Protein 1Y9W (pdb70)

Sequence (280 aa):
MYMKHIENGTRIEGEYIKNKVIQYNMSILTDEVKQPMEEVSLVVKNEEGKIFGGVTGTMYFYHLHIDFLWVDESVRHDGYGSQLLHEIEGIAKEKGCRLILLDSFSFQAPEFYKKHGYREYGVVEDHPKGHSQHFFEKRLMYMKHIENGTRIEGEYIKNKVIQYNMSILTDEVKQPMEEVSLVVKNEEGKIFGGVTGTMYFYHLHIDFLWVDESVRHDGYGSQLLHEIEGIAKEKGCRLILLDSFSFQAPEFYKKHGYREYGVVEDHPKGHSQHFFEKRL

Solvent-accessible surface area: 14756 Å² total; per-residue (Å²): 193,171,136,65,85,41,64,106,17,73,160,135,26,11,88,83,0,75,71,38,10,68,101,67,17,59,82,73,12,89,117,98,3,69,15,105,146,66,131,18,15,7,0,0,32,26,157,166,38,107,15,20,0,0,0,18,1,30,0,77,17,65,2,0,50,8,52,52,34,34,30,20,135,75,22,157,157,86,36,16,7,44,59,0,1,133,71,0,18,30,43,1,113,146,84,41,6,65,0,0,8,6,50,2,20,48,23,46,48,18,110,48,22,144,161,35,54,7,134,78,26,6,39,0,107,63,2,0,96,62,42,16,17,27,19,3,11,40,102,79,91,185,145,49,67,41,74,104,19,76,215,116,10,14,101,82,0,90,96,54,16,74,112,111,20,76,85,72,4,83,119,86,2,64,15,102,132,75,106,15,16,7,0,0,31,23,132,144,42,108,21,25,0,0,0,13,0,28,0,67,23,62,3,1,50,8,53,54,36,21,29,43,108,93,13,139,165,90,37,33,10,35,82,0,0,120,90,0,7,35,34,0,112,147,78,40,9,58,0,0,7,5,51,1,20,49,33,51,54,22,107,43,17,89,167,30,50,7,134,55,25,6,36,0,107,63,2,0,98,61,49,18,14,27,21,0,10,48,104,76

B-factor: mean 28.16, std 11.47, range [8.59, 78.45]

Foldseek 3Di:
DDDDDDDDDDPVVVVVVVVVVVVVVVVPDDCVQFDPKDKDKDFDDDPVGDTQWMWIWMDGSLATETDDTDGHPVCPPVCVRVVRVVVVVVVSVVSRRFKYKYKAKQVRPPVVVVVVQWDFPDKAPQVVNPIIMTITMHTD/DVVDDDDDDDPVSVVVVVVVVVVVVVVPDDDVQFQPKDKDKDFDADPVRHTQWIWIWIDGSQEIETEDTGGHPVCVVVPPRVVRVVVVVVVSVVSRRQKYKYKAKQVRPPVVVVVVAWDWPDKAPCVPNPIIMTITMHTD

InterPro domains:
  IPR000182 GNAT domain [PF00583] (38-118)
  IPR000182 GNAT domain [PS51186] (1-140)
  IPR016181 Acyl-CoA N-acyltransferase [SSF55729] (34-140)

Organism: Bacillus cereus (strain ATCC 14579 / DSM 31 / CCUG 7414 / JCM 2152 / NBRC 15305 / NCIMB 9373 / NCTC 2599 / NRRL B-3711) (NCBI:txid226900)

Secondary structure (DSSP, 8-state):
----EEEEPPHHHHHHHHHHHHHHHHHTS-GGG-PPPEEEEEEEE-TT--EEEEEEEEEETTEEEEEEEEE-GGGTTTTHHHHHHHHHHHHHHHTT--EEEEEEEGGG-HHHHHHTTPEEEEEESS-STT--EEEEEEE-/-TT-EEEE--HHHHHHHHHHHHHHHHHHS-GGG-PPPEEEEEEEE-TTS-EEEEEEEEEETTEEEEEEEEE-GGGTTSSHHHHHHHHHHHHHHHTT-SEEEEEEEGGG-HHHHHHTT-EEEEEETTSSTT--EEEEEEE-

Structure (mmCIF, N/CA/C/O backbone):
data_1Y9W
#
_entry.id   1Y9W
#
_cell.length_a   55.032
_cell.length_b   65.344
_cell.length_c   89.193
_cell.angle_alpha   90.00
_cell.angle_beta   90.00
_cell.angle_gamma   90.00
#
_symmetry.space_group_name_H-M   'P 21 21 21'
#
loop_
_entity.id
_entity.type
_entity.pdbx_description
1 polymer Acetyltransferase
2 water water
#
loop_
_atom_site.group_PDB
_atom_site.id
_atom_site.type_symbol
_atom_site.label_atom_id
_atom_site.label_alt_id
_atom_site.label_comp_id
_atom_site.label_asym_id
_atom_site.label_entity_id
_atom_site.label_seq_id
_atom_site.pdbx_PDB_ins_code
_atom_site.Cartn_x
_atom_site.Cartn_y
_atom_site.Cartn_z
_atom_site.occupancy
_atom_site.B_iso_or_equiv
_atom_site.auth_seq_id
_atom_site.auth_comp_id
_atom_site.auth_asym_id
_atom_site.auth_atom_id
_atom_site.pdbx_PDB_model_num
ATOM 1 N N . MET A 1 1 ? -25.447 47.988 0.191 1.00 65.03 1 MET A N 1
ATOM 2 C CA . MET A 1 1 ? -24.632 48.962 -0.594 1.00 65.71 1 MET A CA 1
ATOM 3 C C . MET A 1 1 ? -23.213 49.126 -0.041 1.00 65.99 1 MET A C 1
ATOM 4 O O . MET A 1 1 ? -22.400 49.871 -0.597 1.00 66.45 1 MET A O 1
ATOM 9 N N . TYR A 1 2 ? -22.911 48.426 1.048 1.00 66.17 2 TYR A N 1
ATOM 10 C CA . TYR A 1 2 ? -21.583 48.502 1.657 1.00 65.96 2 TYR A CA 1
ATOM 11 C C . TYR A 1 2 ? -21.160 47.156 2.230 1.00 65.43 2 TYR A C 1
ATOM 12 O O . TYR A 1 2 ? -20.156 47.062 2.937 1.00 65.12 2 TYR A O 1
ATOM 21 N N . MET A 1 3 ? -21.919 46.114 1.904 1.00 65.31 3 MET A N 1
ATOM 22 C CA . MET A 1 3 ? -21.642 44.777 2.416 1.00 65.61 3 MET A CA 1
ATOM 23 C C . MET A 1 3 ? -20.335 44.132 1.957 1.00 65.04 3 MET A C 1
ATOM 24 O O . MET A 1 3 ? -19.820 44.400 0.863 1.00 65.53 3 MET A O 1
ATOM 29 N N . LYS A 1 4 ? -19.813 43.278 2.835 1.00 63.01 4 LYS A N 1
ATOM 30 C CA . LYS A 1 4 ? -18.571 42.558 2.615 1.00 60.29 4 LYS A CA 1
ATOM 31 C C . LYS A 1 4 ? -18.820 41.105 3.016 1.00 58.84 4 LYS A C 1
ATOM 32 O O . LYS A 1 4 ? -19.511 40.836 3.999 1.00 58.67 4 LYS A O 1
ATOM 38 N N . HIS A 1 5 ? -18.262 40.174 2.252 1.00 56.76 5 HIS A N 1
ATOM 39 C CA . HIS A 1 5 ? -18.432 38.754 2.531 1.00 55.09 5 HIS A CA 1
ATOM 40 C C . HIS A 1 5 ? -17.071 38.078 2.600 1.00 53.69 5 HIS A C 1
ATOM 41 O O . HIS A 1 5 ? -16.039 38.720 2.407 1.00 52.97 5 HIS A O 1
ATOM 48 N N . ILE A 1 6 ? -17.074 36.778 2.873 1.00 51.67 6 ILE A N 1
ATOM 49 C CA . ILE A 1 6 ? -15.829 36.027 2.966 1.00 50.03 6 ILE A CA 1
ATOM 50 C C . ILE A 1 6 ? -15.782 34.932 1.910 1.00 49.18 6 ILE A C 1
ATOM 51 O O . ILE A 1 6 ? -16.770 34.233 1.679 1.00 48.98 6 ILE A O 1
ATOM 56 N N . GLU A 1 7 ? -14.625 34.792 1.273 1.00 47.67 7 GLU A N 1
ATOM 57 C CA . GLU A 1 7 ? -14.430 33.778 0.249 1.00 47.22 7 GLU A CA 1
ATOM 58 C C . GLU A 1 7 ? -13.032 33.192 0.372 1.00 46.20 7 GLU A C 1
ATOM 59 O O . GLU A 1 7 ? -12.170 33.759 1.047 1.00 45.92 7 GLU A O 1
ATOM 65 N N . ASN A 1 8 ? -12.814 32.047 -0.268 1.00 44.61 8 ASN A N 1
ATOM 66 C CA . ASN A 1 8 ? -11.508 31.403 -0.235 1.00 43.46 8 ASN A CA 1
ATOM 67 C C . ASN A 1 8 ? -10.523 32.322 -0.925 1.00 42.02 8 ASN A C 1
ATOM 68 O O . ASN A 1 8 ? -10.861 32.969 -1.911 1.00 42.68 8 ASN A O 1
ATOM 73 N N . GLY A 1 9 ? -9.308 32.392 -0.404 1.00 41.09 9 GLY A N 1
ATOM 74 C CA . GLY A 1 9 ? -8.313 33.249 -1.014 1.00 40.95 9 GLY A CA 1
ATOM 75 C C . GLY A 1 9 ? -7.376 32.470 -1.915 1.00 41.72 9 GLY A C 1
ATOM 76 O O . GLY A 1 9 ? -7.267 31.248 -1.805 1.00 41.59 9 GLY A O 1
ATOM 77 N N . THR A 1 10 ? -6.708 33.176 -2.821 1.00 41.60 10 THR A N 1
ATOM 78 C CA . THR A 1 10 ? -5.758 32.550 -3.729 1.00 42.57 10 THR A CA 1
ATOM 79 C C . THR A 1 10 ? -4.380 32.642 -3.085 1.00 42.35 10 THR A C 1
ATOM 80 O O . THR A 1 10 ? -4.199 33.348 -2.089 1.00 40.82 10 THR A O 1
ATOM 84 N N . ARG A 1 11 ? -3.408 31.935 -3.649 1.00 42.67 11 ARG A N 1
ATOM 85 C CA . ARG A 1 11 ? -2.064 31.975 -3.099 1.00 43.11 11 ARG A CA 1
ATOM 86 C C . ARG A 1 11 ? -1.554 33.404 -3.024 1.00 41.62 11 ARG A C 1
ATOM 87 O O . ARG A 1 11 ? -0.996 33.813 -2.006 1.00 41.49 11 ARG A O 1
ATOM 95 N N . ILE A 1 12 ? -1.740 34.165 -4.100 1.00 39.74 12 ILE A N 1
ATOM 96 C CA . ILE A 1 12 ? -1.283 35.549 -4.110 1.00 37.84 12 ILE A CA 1
ATOM 97 C C . ILE A 1 12 ? -1.974 36.322 -2.991 1.00 35.32 12 ILE A C 1
ATOM 98 O O . ILE A 1 12 ? -1.343 37.109 -2.294 1.00 34.30 12 ILE A O 1
ATOM 103 N N . GLU A 1 13 ? -3.270 36.087 -2.814 1.00 34.77 13 GLU A N 1
ATOM 104 C CA . GLU A 1 13 ? -4.016 36.774 -1.771 1.00 34.35 13 GLU A CA 1
ATOM 105 C C . GLU A 1 13 ? -3.525 36.349 -0.388 1.00 34.28 13 GLU A C 1
ATOM 106 O O . GLU A 1 13 ? -3.497 37.153 0.544 1.00 34.02 13 GLU A O 1
ATOM 112 N N . GLY A 1 14 ? -3.122 35.089 -0.263 1.00 33.84 14 GLY A N 1
ATOM 113 C CA . GLY A 1 14 ? -2.611 34.608 1.008 1.00 32.60 14 GLY A CA 1
ATOM 114 C C . GLY A 1 14 ? -1.295 35.290 1.334 1.00 32.41 14 GLY A C 1
ATOM 115 O O . GLY A 1 14 ? -0.983 35.552 2.493 1.00 30.95 14 GLY A O 1
ATOM 116 N N . GLU A 1 15 ? -0.518 35.582 0.297 1.00 33.02 15 GLU A N 1
ATOM 117 C CA . GLU A 1 15 ? 0.771 36.247 0.458 1.00 33.58 15 GLU A CA 1
ATOM 118 C C . GLU A 1 15 ? 0.525 37.709 0.815 1.00 32.58 15 GLU A C 1
ATOM 119 O O . GLU A 1 15 ? 1.324 38.328 1.513 1.00 31.40 15 GLU A O 1
ATOM 125 N N . TYR A 1 16 ? -0.583 38.254 0.324 1.00 32.09 16 TYR A N 1
ATOM 126 C CA . TYR A 1 16 ? -0.942 39.643 0.598 1.00 32.50 16 TYR A CA 1
ATOM 127 C C . TYR A 1 16 ? -1.292 39.785 2.073 1.00 31.21 16 TYR A C 1
ATOM 128 O O . TYR A 1 16 ? -0.863 40.732 2.734 1.00 31.34 16 TYR A O 1
ATOM 137 N N . ILE A 1 17 ? -2.081 38.839 2.576 1.00 29.77 17 ILE A N 1
ATOM 138 C CA . ILE A 1 17 ? -2.489 38.828 3.978 1.00 28.59 17 ILE A CA 1
ATOM 139 C C . ILE A 1 17 ? -1.246 38.831 4.860 1.00 27.53 17 ILE A C 1
ATOM 140 O O . ILE A 1 17 ? -1.136 39.609 5.812 1.00 25.70 17 ILE A O 1
ATOM 145 N N . LYS A 1 18 ? -0.309 37.955 4.518 1.00 26.96 18 LYS A N 1
ATOM 146 C CA . LYS A 1 18 ? 0.948 37.830 5.244 1.00 27.37 18 LYS A CA 1
ATOM 147 C C . LYS A 1 18 ? 1.719 39.147 5.296 1.00 27.38 18 LYS A C 1
ATOM 148 O O . LYS A 1 18 ? 2.230 39.528 6.349 1.00 26.13 18 LYS A O 1
ATOM 154 N N . ASN A 1 19 ? 1.808 39.831 4.154 1.00 28.47 19 ASN A N 1
ATOM 155 C CA . ASN A 1 19 ? 2.527 41.103 4.071 1.00 29.95 19 ASN A CA 1
ATOM 156 C C . ASN A 1 19 ? 1.808 42.245 4.788 1.00 28.45 19 ASN A C 1
ATOM 157 O O . ASN A 1 19 ? 2.450 43.131 5.357 1.00 29.35 19 ASN A O 1
ATOM 162 N N . LYS A 1 20 ? 0.480 42.235 4.751 1.00 27.16 20 LYS A N 1
ATOM 163 C CA . LYS A 1 20 ? -0.281 43.262 5.442 1.00 28.00 20 LYS A CA 1
ATOM 164 C C . LYS A 1 20 ? -0.043 43.079 6.944 1.00 27.21 20 LYS A C 1
ATOM 165 O O . LYS A 1 20 ? 0.045 44.056 7.687 1.00 27.19 20 LYS A O 1
ATOM 171 N N . VAL A 1 21 ? 0.079 41.825 7.381 1.00 26.50 21 VAL A N 1
ATOM 172 C CA . VAL A 1 21 ? 0.340 41.519 8.789 1.00 27.37 21 VAL A CA 1
ATOM 173 C C . VAL A 1 21 ? 1.745 41.955 9.191 1.00 28.60 21 VAL A C 1
ATOM 174 O O . VAL A 1 21 ? 1.953 42.481 10.286 1.00 28.13 21 VAL A O 1
ATOM 178 N N . ILE A 1 22 ? 2.714 41.720 8.311 1.00 29.59 22 ILE A N 1
ATOM 179 C CA . ILE A 1 22 ? 4.097 42.104 8.588 1.00 29.43 22 ILE A CA 1
ATOM 180 C C . ILE A 1 22 ? 4.217 43.635 8.589 1.00 30.88 22 ILE A C 1
ATOM 181 O O . ILE A 1 22 ? 4.892 44.226 9.444 1.00 29.50 22 ILE A O 1
ATOM 186 N N . GLN A 1 23 ? 3.550 44.265 7.624 1.00 31.59 23 GLN A N 1
ATOM 187 C CA . GLN A 1 23 ? 3.555 45.714 7.499 1.00 33.19 23 GLN A CA 1
ATOM 188 C C . GLN A 1 23 ? 3.014 46.350 8.778 1.00 33.49 23 GLN A C 1
ATOM 189 O O . GLN A 1 23 ? 3.628 47.265 9.329 1.00 32.45 23 GLN A O 1
ATOM 195 N N . TYR A 1 24 ? 1.867 45.853 9.243 1.00 33.82 24 TYR A N 1
ATOM 196 C CA . TYR A 1 24 ? 1.230 46.355 10.462 1.00 33.54 24 TYR A CA 1
ATOM 197 C C . TYR A 1 24 ? 2.131 46.139 11.671 1.00 32.48 24 TYR A C 1
ATOM 198 O O . TYR A 1 24 ? 2.276 47.026 12.506 1.00 32.40 24 TYR A O 1
ATOM 207 N N . ASN A 1 25 ? 2.731 44.957 11.767 1.00 32.41 25 ASN A N 1
ATOM 208 C CA . ASN A 1 25 ? 3.629 44.662 12.880 1.00 32.79 25 ASN A CA 1
ATOM 209 C C . ASN A 1 25 ? 4.745 45.701 12.905 1.00 32.60 25 ASN A C 1
ATOM 210 O O . ASN A 1 25 ? 4.995 46.349 13.923 1.00 31.03 25 ASN A O 1
ATOM 215 N N . MET A 1 26 ? 5.413 45.854 11.768 1.00 31.62 26 MET A N 1
ATOM 216 C CA . MET A 1 26 ? 6.509 46.803 11.657 1.00 31.63 26 MET A CA 1
ATOM 217 C C . MET A 1 26 ? 6.077 48.215 12.023 1.00 31.63 26 MET A C 1
ATOM 218 O O . MET A 1 26 ? 6.841 48.969 12.624 1.00 30.92 26 MET A O 1
ATOM 223 N N . SER A 1 27 ? 4.847 48.565 11.660 1.00 32.36 27 SER A N 1
ATOM 224 C CA . SER A 1 27 ? 4.324 49.898 11.923 1.00 33.18 27 SER A CA 1
ATOM 225 C C . SER A 1 27 ? 4.114 50.210 13.401 1.00 34.53 27 SER A C 1
ATOM 226 O O . SER A 1 27 ? 4.039 51.377 13.786 1.00 34.54 27 SER A O 1
ATOM 229 N N . ILE A 1 28 ? 4.017 49.184 14.237 1.00 35.27 28 ILE A N 1
ATOM 230 C CA . ILE A 1 28 ? 3.818 49.437 15.656 1.00 35.64 28 ILE A CA 1
ATOM 231 C C . ILE A 1 28 ? 5.007 49.025 16.526 1.00 35.29 28 ILE A C 1
ATOM 232 O O . ILE A 1 28 ? 4.901 48.974 17.750 1.00 36.94 28 ILE A O 1
ATOM 237 N N . LEU A 1 29 ? 6.141 48.738 15.893 1.00 34.34 29 LEU A N 1
ATOM 238 C CA . LEU A 1 29 ? 7.345 48.350 16.622 1.00 34.05 29 LEU A CA 1
ATOM 239 C C . LEU A 1 29 ? 8.462 49.347 16.361 1.00 34.61 29 LEU A C 1
ATOM 240 O O . LEU A 1 29 ? 8.510 49.981 15.304 1.00 33.72 29 LEU A O 1
ATOM 245 N N . THR A 1 30 ? 9.364 49.477 17.327 1.00 35.33 30 THR A N 1
ATOM 246 C CA . THR A 1 30 ? 10.483 50.398 17.200 1.00 37.48 30 THR A CA 1
ATOM 247 C C . THR A 1 30 ? 11.642 49.756 16.439 1.00 38.67 30 THR A C 1
ATOM 248 O O . THR A 1 30 ? 11.741 48.529 16.347 1.00 38.08 30 THR A O 1
ATOM 252 N N . ASP A 1 31 ? 12.513 50.597 15.891 1.00 39.92 31 ASP A N 1
ATOM 253 C CA . ASP A 1 31 ? 13.651 50.124 15.111 1.00 40.69 31 ASP A CA 1
ATOM 254 C C . ASP A 1 31 ? 14.607 49.295 15.947 1.00 39.61 31 ASP A C 1
ATOM 255 O O . ASP A 1 31 ? 15.354 48.468 15.428 1.00 39.96 31 ASP A O 1
ATOM 260 N N . GLU A 1 32 ? 14.571 49.523 17.249 1.00 38.73 32 GLU A N 1
ATOM 261 C CA . GLU A 1 32 ? 15.423 48.807 18.176 1.00 38.93 32 GLU A CA 1
ATOM 262 C C . GLU A 1 32 ? 15.323 47.281 18.029 1.00 38.01 32 GLU A C 1
ATOM 263 O O . GLU A 1 32 ? 16.309 46.572 18.221 1.00 38.49 32 GLU A O 1
ATOM 269 N N . VAL A 1 33 ? 14.141 46.772 17.693 1.00 36.69 33 VAL A N 1
ATOM 270 C CA . VAL A 1 33 ? 13.963 45.324 17.555 1.00 35.29 33 VAL A CA 1
ATOM 271 C C . VAL A 1 33 ? 13.974 44.873 16.099 1.00 35.34 33 VAL A C 1
ATOM 272 O O . VAL A 1 33 ? 13.930 43.670 15.812 1.00 34.56 33 VAL A O 1
ATOM 276 N N . LYS A 1 34 ? 14.046 45.837 15.184 1.00 34.94 34 LYS A N 1
ATOM 277 C CA . LYS A 1 34 ? 14.023 45.531 13.761 1.00 34.24 34 LYS A CA 1
ATOM 278 C C . LYS A 1 34 ? 15.335 45.054 13.127 1.00 35.42 34 LYS A C 1
ATOM 279 O O . LYS A 1 34 ? 15.881 45.689 12.215 1.00 35.35 34 LYS A O 1
ATOM 285 N N . GLN A 1 35 ? 15.831 43.921 13.618 1.00 35.08 35 GLN A N 1
ATOM 286 C CA . GLN A 1 35 ? 17.034 43.321 13.069 1.00 35.04 35 GLN A CA 1
ATOM 287 C C . GLN A 1 35 ? 16.656 42.897 11.656 1.00 35.19 35 GLN A C 1
ATOM 288 O O . GLN A 1 35 ? 15.648 42.226 11.458 1.00 36.59 35 GLN A O 1
ATOM 294 N N . PRO A 1 36 ? 17.439 43.305 10.647 1.00 35.53 36 PRO A N 1
ATOM 295 C CA . PRO A 1 36 ? 17.094 42.901 9.279 1.00 35.17 36 PRO A CA 1
ATOM 296 C C . PRO A 1 36 ? 17.078 41.369 9.168 1.00 35.27 36 PRO A C 1
ATOM 297 O O . PRO A 1 36 ? 18.047 40.702 9.542 1.00 33.74 36 PRO A O 1
ATOM 301 N N . MET A 1 37 ? 15.975 40.815 8.666 1.00 35.81 37 MET A N 1
ATOM 302 C CA . MET A 1 37 ? 15.859 39.364 8.564 1.00 36.10 37 MET A CA 1
ATOM 303 C C . MET A 1 37 ? 17.013 38.741 7.805 1.00 36.52 37 MET A C 1
ATOM 304 O O . MET A 1 37 ? 17.510 39.297 6.823 1.00 37.81 37 MET A O 1
ATOM 309 N N . GLU A 1 38 ? 17.437 37.574 8.267 1.00 35.09 38 GLU A N 1
ATOM 310 C CA . GLU A 1 38 ? 18.549 36.893 7.642 1.00 33.65 38 GLU A CA 1
ATOM 311 C C . GLU A 1 38 ? 18.546 35.397 7.929 1.00 32.72 38 GLU A C 1
ATOM 312 O O . GLU A 1 38 ? 18.313 34.966 9.058 1.00 29.92 38 GLU A O 1
ATOM 318 N N . GLU A 1 39 ? 18.789 34.612 6.887 1.00 33.25 39 GLU A N 1
ATOM 319 C CA . GLU A 1 39 ? 18.859 33.163 7.010 1.00 33.39 39 GLU A CA 1
ATOM 320 C C . GLU A 1 39 ? 20.321 32.806 7.223 1.00 32.61 39 GLU A C 1
ATOM 321 O O . GLU A 1 39 ? 21.213 33.459 6.685 1.00 31.73 39 GLU A O 1
ATOM 327 N N . VAL A 1 40 ? 20.567 31.775 8.017 1.00 31.77 40 VAL A N 1
ATOM 328 C CA . VAL A 1 40 ? 21.926 31.341 8.283 1.00 31.35 40 VAL A CA 1
ATOM 329 C C . VAL A 1 40 ? 21.957 29.822 8.277 1.00 31.09 40 VAL A C 1
ATOM 330 O O . VAL A 1 40 ? 21.001 29.176 8.711 1.00 32.29 40 VAL A O 1
ATOM 334 N N . SER A 1 41 ? 23.040 29.248 7.767 1.00 29.47 41 SER A N 1
ATOM 335 C CA . SER A 1 41 ? 23.165 27.799 7.740 1.00 28.66 41 SER A CA 1
ATOM 336 C C . SER A 1 41 ? 24.620 27.387 7.715 1.00 27.84 41 SER A C 1
ATOM 337 O O . SER A 1 41 ? 25.463 28.050 7.108 1.00 27.26 41 SER A O 1
ATOM 340 N N . LEU A 1 42 ? 24.905 26.286 8.395 1.00 25.68 42 LEU A N 1
ATOM 341 C CA . LEU A 1 42 ? 26.251 25.750 8.462 1.00 23.24 42 LEU A CA 1
ATOM 342 C C . LEU A 1 42 ? 26.206 24.303 8.018 1.00 23.13 42 LEU A C 1
ATOM 343 O O . LEU A 1 42 ? 25.239 23.592 8.295 1.00 22.91 42 LEU A O 1
ATOM 348 N N . VAL A 1 43 ? 27.245 23.868 7.318 1.00 21.67 43 VAL A N 1
ATOM 349 C CA . VAL A 1 43 ? 27.311 22.487 6.877 1.00 21.54 43 VAL A CA 1
ATOM 350 C C . VAL A 1 43 ? 28.682 21.900 7.147 1.00 20.85 43 VAL A C 1
ATOM 351 O O . VAL A 1 43 ? 29.694 22.600 7.102 1.00 21.12 43 VAL A O 1
ATOM 355 N N . VAL A 1 44 ? 28.699 20.615 7.464 1.00 19.64 44 VAL A N 1
ATOM 356 C CA . VAL A 1 44 ? 29.942 19.897 7.670 1.00 19.61 44 VAL A CA 1
ATOM 357 C C . VAL A 1 44 ? 30.007 19.075 6.397 1.00 19.60 44 VAL A C 1
ATOM 358 O O . VAL A 1 44 ? 29.080 18.322 6.112 1.00 20.04 44 VAL A O 1
ATOM 362 N N . LYS A 1 45 ? 31.073 19.223 5.619 1.00 19.32 45 LYS A N 1
ATOM 363 C CA . LYS A 1 45 ? 31.178 18.470 4.375 1.00 18.63 45 LYS A CA 1
ATOM 364 C C . LYS A 1 45 ? 32.617 18.269 3.939 1.00 18.83 45 LYS A C 1
ATOM 365 O O . LYS A 1 45 ? 33.543 18.778 4.576 1.00 17.90 45 LYS A O 1
ATOM 371 N N . ASN A 1 46 ? 32.804 17.512 2.859 1.00 17.98 46 ASN A N 1
ATOM 372 C CA . ASN A 1 46 ? 34.139 17.275 2.327 1.00 19.61 46 ASN A CA 1
ATOM 373 C C . ASN A 1 46 ? 34.265 18.010 0.999 1.00 21.32 46 ASN A C 1
ATOM 374 O O . ASN A 1 46 ? 33.288 18.577 0.499 1.00 19.67 46 ASN A O 1
ATOM 379 N N . GLU A 1 47 ? 35.463 18.000 0.427 1.00 22.70 47 GLU A N 1
ATOM 380 C CA . GLU A 1 47 ? 35.715 18.699 -0.831 1.00 25.04 47 GLU A CA 1
ATOM 381 C C . GLU A 1 47 ? 34.791 18.291 -1.980 1.00 24.72 47 GLU A C 1
ATOM 382 O O . GLU A 1 47 ? 34.413 19.131 -2.802 1.00 24.56 47 GLU A O 1
ATOM 388 N N . GLU A 1 48 ? 34.428 17.012 -2.043 1.00 23.87 48 GLU A N 1
ATOM 389 C CA . GLU A 1 48 ? 33.546 16.529 -3.102 1.00 24.02 48 GLU A CA 1
ATOM 390 C C . GLU A 1 48 ? 32.115 17.032 -2.963 1.00 23.29 48 GLU A C 1
ATOM 391 O O . GLU A 1 48 ? 31.338 16.983 -3.909 1.00 24.24 48 GLU A O 1
ATOM 397 N N . GLY A 1 49 ? 31.757 17.494 -1.775 1.00 23.09 49 GLY A N 1
ATOM 398 C CA . GLY A 1 49 ? 30.408 17.987 -1.579 1.00 23.39 49 GLY A CA 1
ATOM 399 C C . GLY A 1 49 ? 29.483 17.084 -0.784 1.00 20.91 49 GLY A C 1
ATOM 400 O O . GLY A 1 49 ? 28.289 17.342 -0.721 1.00 21.45 49 GLY A O 1
ATOM 401 N N . LYS A 1 50 ? 30.005 16.020 -0.186 1.00 20.11 50 LYS A N 1
ATOM 402 C CA . LYS A 1 50 ? 29.150 15.154 0.620 1.00 20.84 50 LYS A CA 1
ATOM 403 C C . LYS A 1 50 ? 28.867 15.886 1.932 1.00 21.07 50 LYS A C 1
ATOM 404 O O . LYS A 1 50 ? 29.786 16.367 2.602 1.00 19.78 50 LYS A O 1
ATOM 410 N N . ILE A 1 51 ? 27.588 15.972 2.283 1.00 21.00 51 ILE A N 1
ATOM 411 C CA . ILE A 1 51 ? 27.152 16.647 3.499 1.00 19.29 51 ILE A CA 1
ATOM 412 C C . ILE A 1 51 ? 26.915 15.643 4.611 1.00 17.80 51 ILE A C 1
ATOM 413 O O . ILE A 1 51 ? 26.016 14.814 4.541 1.00 17.75 51 ILE A O 1
ATOM 418 N N . PHE A 1 52 ? 27.745 15.738 5.638 1.00 18.65 52 PHE A N 1
ATOM 419 C CA . PHE A 1 52 ? 27.692 14.859 6.798 1.00 17.91 52 PHE A CA 1
ATOM 420 C C . PHE A 1 52 ? 26.769 15.410 7.871 1.00 18.24 52 PHE A C 1
ATOM 421 O O . PHE A 1 52 ? 26.315 14.670 8.736 1.00 19.87 52 PHE A O 1
ATOM 429 N N . GLY A 1 53 ? 26.498 16.710 7.817 1.00 16.44 53 GLY A N 1
ATOM 430 C CA . GLY A 1 53 ? 25.620 17.316 8.795 1.00 15.28 53 GLY A CA 1
ATOM 431 C C . GLY A 1 53 ? 25.409 18.778 8.477 1.00 17.01 53 GLY A C 1
ATOM 432 O O . GLY A 1 53 ? 26.158 19.358 7.694 1.00 17.11 53 GLY A O 1
ATOM 433 N N . GLY A 1 54 ? 24.385 19.380 9.072 1.00 17.51 54 GLY A N 1
ATOM 434 C CA . GLY A 1 54 ? 24.124 20.786 8.824 1.00 16.58 54 GLY A CA 1
ATOM 435 C C . GLY A 1 54 ? 23.046 2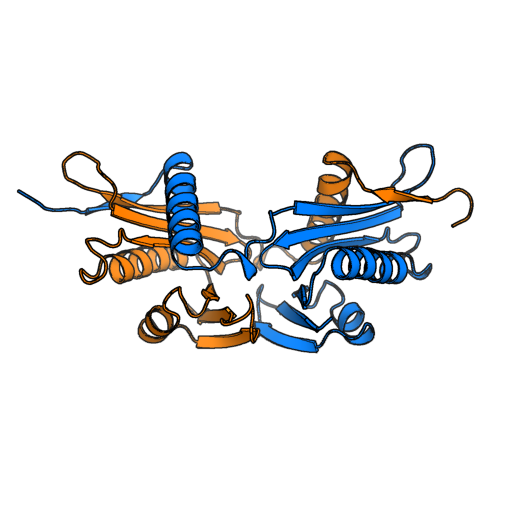1.333 9.732 1.00 18.85 54 GLY A C 1
ATOM 436 O O . GLY A 1 54 ? 22.333 20.573 10.400 1.00 20.11 54 GLY A O 1
ATOM 437 N N . VAL A 1 55 ? 22.930 22.655 9.765 1.00 17.30 55 VAL A N 1
ATOM 438 C CA . VAL A 1 55 ? 21.927 23.319 10.586 1.00 17.38 55 VAL A CA 1
ATOM 439 C C . VAL A 1 55 ? 21.528 24.603 9.877 1.00 17.03 55 VAL A C 1
ATOM 440 O O . VAL A 1 55 ? 22.373 25.283 9.292 1.00 17.80 55 VAL A O 1
ATOM 444 N N . THR A 1 56 ? 20.240 24.919 9.903 1.00 16.66 56 THR A N 1
ATOM 445 C CA . THR A 1 56 ? 19.752 26.136 9.266 1.00 18.34 56 THR A CA 1
ATOM 446 C C . THR A 1 56 ? 18.809 26.844 10.224 1.00 17.75 56 THR A C 1
ATOM 447 O O . THR A 1 56 ? 18.119 26.204 11.020 1.00 19.37 56 THR A O 1
ATOM 451 N N . GLY A 1 57 ? 18.786 28.168 10.145 1.00 17.25 57 GLY A N 1
ATOM 452 C CA . GLY A 1 57 ? 17.917 28.950 11.005 1.00 18.48 57 GLY A CA 1
ATOM 453 C C . GLY A 1 57 ? 17.697 30.305 10.374 1.00 19.72 57 GLY A C 1
ATOM 454 O O . GLY A 1 57 ? 18.297 30.609 9.338 1.00 18.24 57 GLY A O 1
ATOM 455 N N . THR A 1 58 ? 16.824 31.111 10.969 1.00 20.88 58 THR A N 1
ATOM 456 C CA . THR A 1 58 ? 16.569 32.449 10.445 1.00 24.34 58 THR A CA 1
ATOM 457 C C . THR A 1 58 ? 16.576 33.408 11.626 1.00 24.69 58 THR A C 1
ATOM 458 O O . THR A 1 58 ? 16.121 33.058 12.725 1.00 24.97 58 THR A O 1
ATOM 462 N N . MET A 1 59 ? 17.108 34.606 11.397 1.00 23.24 59 MET A N 1
ATOM 463 C CA . MET A 1 59 ? 17.197 35.625 12.433 1.00 22.47 59 MET A CA 1
ATOM 464 C C . MET A 1 59 ? 16.315 36.841 12.145 1.00 23.55 59 MET A C 1
ATOM 465 O O . MET A 1 59 ? 16.111 37.228 10.992 1.00 23.49 59 MET A O 1
ATOM 470 N N . TYR A 1 60 ? 15.793 37.430 13.214 1.00 23.87 60 TYR A N 1
ATOM 471 C CA . TYR A 1 60 ? 14.972 38.634 13.145 1.00 25.40 60 TYR A CA 1
ATOM 472 C C . TYR A 1 60 ? 14.521 38.963 14.565 1.00 25.57 60 TYR A C 1
ATOM 473 O O . TYR A 1 60 ? 14.537 38.088 15.427 1.00 25.59 60 TYR A O 1
ATOM 482 N N . PHE A 1 61 ? 14.138 40.215 14.816 1.00 25.06 61 PHE A N 1
ATOM 483 C CA . PHE A 1 61 ? 13.731 40.619 16.164 1.00 23.85 61 PHE A CA 1
ATOM 484 C C . PHE A 1 61 ? 14.879 40.328 17.114 1.00 23.33 61 PHE A C 1
ATOM 485 O O . PHE A 1 61 ? 14.697 40.235 18.332 1.00 23.45 61 PHE A O 1
ATOM 493 N N . TYR A 1 62 ? 16.063 40.187 16.533 1.00 22.42 62 TYR A N 1
ATOM 494 C CA . TYR A 1 62 ? 17.276 39.879 17.275 1.00 23.34 62 TYR A CA 1
ATOM 495 C C . TYR A 1 62 ? 17.218 38.563 18.037 1.00 21.41 62 TYR A C 1
ATOM 496 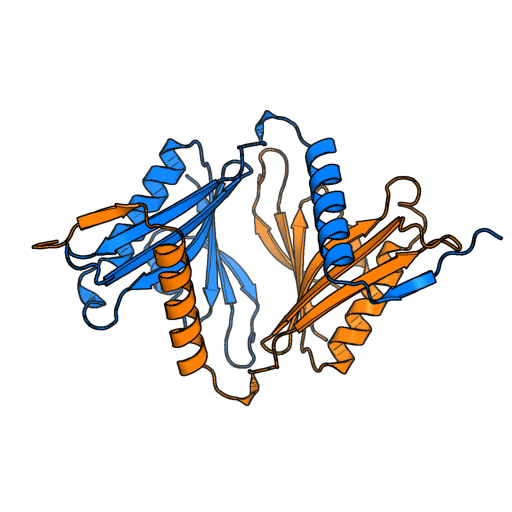O O . TYR A 1 62 ? 17.519 38.492 19.230 1.00 20.16 62 TYR A O 1
ATOM 505 N N . HIS A 1 63 ? 16.823 37.516 17.319 1.00 20.64 63 HIS A N 1
ATOM 506 C CA . HIS A 1 63 ? 16.773 36.178 17.882 1.00 20.80 63 HIS A CA 1
ATOM 507 C C . HIS A 1 63 ? 17.023 35.196 16.752 1.00 19.71 63 HIS A C 1
ATOM 508 O O . HIS A 1 63 ? 16.805 35.512 15.578 1.00 19.98 63 HIS A O 1
ATOM 515 N N . LEU A 1 64 ? 17.492 34.011 17.116 1.00 18.80 64 LEU A N 1
ATOM 516 C CA . LEU A 1 64 ? 17.740 32.958 16.148 1.00 18.70 64 LEU A CA 1
ATOM 517 C C . LEU A 1 64 ? 16.747 31.814 16.340 1.00 19.45 64 LEU A C 1
ATOM 518 O O . LEU A 1 64 ? 16.585 31.295 17.447 1.00 19.91 64 LEU A O 1
ATOM 523 N N . HIS A 1 65 ? 16.055 31.434 15.274 1.00 19.06 65 HIS A N 1
ATOM 524 C CA . HIS A 1 65 ? 15.150 30.306 15.378 1.00 18.41 65 HIS A CA 1
ATOM 525 C C . HIS A 1 65 ? 15.799 29.223 14.550 1.00 17.87 65 HIS A C 1
ATOM 526 O O . HIS A 1 65 ? 16.056 29.424 13.363 1.00 16.79 65 HIS A O 1
ATOM 533 N N . ILE A 1 66 ? 16.098 28.093 15.177 1.00 16.68 66 ILE A N 1
ATOM 534 C CA . ILE A 1 66 ? 16.715 26.991 14.456 1.00 18.14 66 ILE A CA 1
ATOM 535 C C . ILE A 1 66 ? 15.618 26.184 13.776 1.00 18.22 66 ILE A C 1
ATOM 536 O O . ILE A 1 66 ? 14.770 25.590 14.434 1.00 18.32 66 ILE A O 1
ATOM 541 N N . ASP A 1 67 ? 15.651 26.178 12.446 1.00 19.20 67 ASP A N 1
ATOM 542 C CA . ASP A 1 67 ? 14.653 25.494 11.629 1.00 19.21 67 ASP A CA 1
ATOM 543 C C . ASP A 1 67 ? 14.908 24.016 11.441 1.00 19.70 67 ASP A C 1
ATOM 544 O O . ASP A 1 67 ? 14.005 23.196 11.584 1.00 20.06 67 ASP A O 1
ATOM 549 N N . PHE A 1 68 ? 16.143 23.675 11.097 1.00 20.18 68 PHE A N 1
ATOM 550 C CA . PHE A 1 68 ? 16.496 22.280 10.888 1.00 19.66 68 PHE A CA 1
ATOM 551 C C . PHE A 1 68 ? 17.931 21.973 11.291 1.00 20.97 68 PHE A C 1
ATOM 552 O O . PHE A 1 68 ? 18.849 22.768 11.069 1.00 20.70 68 PHE A O 1
ATOM 560 N N . LEU A 1 69 ? 18.111 20.806 11.891 1.00 21.63 69 LEU A N 1
ATOM 561 C CA . LEU 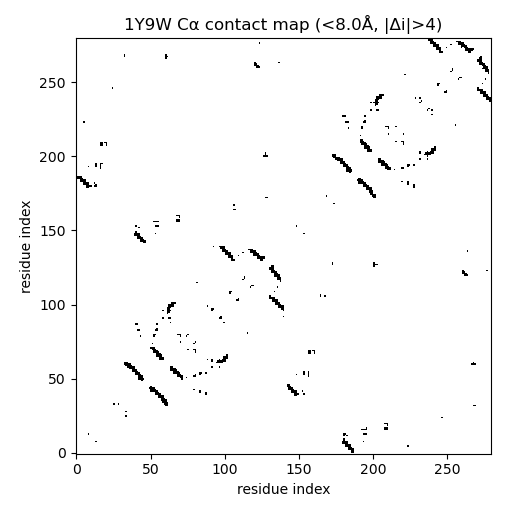A 1 69 ? 19.431 20.346 12.287 1.00 23.11 69 LEU A CA 1
ATOM 562 C C . LEU A 1 69 ? 19.480 18.866 11.949 1.00 23.35 69 LEU A C 1
ATOM 563 O O . LEU A 1 69 ? 18.661 18.076 12.425 1.00 22.36 69 LEU A O 1
ATOM 568 N N . TRP A 1 70 ? 20.438 18.492 11.113 1.00 22.68 70 TRP A N 1
ATOM 569 C CA . TRP A 1 70 ? 20.557 17.105 10.704 1.00 23.09 70 TRP A CA 1
ATOM 570 C C . TRP A 1 70 ? 21.997 16.624 10.686 1.00 22.39 70 TRP A C 1
ATOM 571 O O . TRP A 1 70 ? 22.919 17.377 10.380 1.00 20.98 70 TRP A O 1
ATOM 582 N N . VAL A 1 71 ? 22.173 15.359 11.030 1.00 2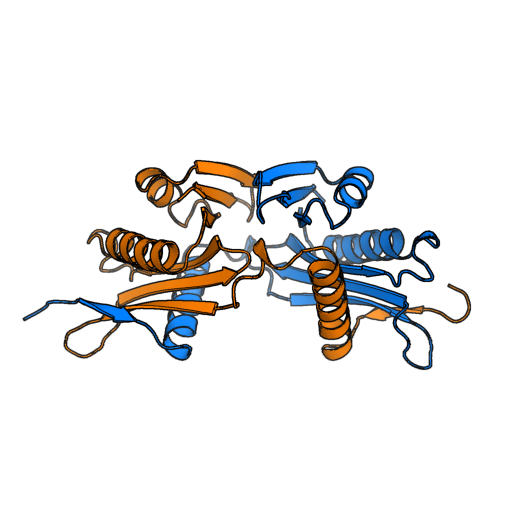3.10 71 VAL A N 1
ATOM 583 C CA . VAL A 1 71 ? 23.477 14.732 11.020 1.00 26.00 71 VAL A CA 1
ATOM 584 C C . VAL A 1 71 ? 23.305 13.352 10.402 1.00 28.13 71 VAL A C 1
ATOM 585 O O . VAL A 1 71 ? 22.400 12.598 10.771 1.00 28.74 71 VAL A O 1
ATOM 589 N N . ASP A 1 72 ? 24.166 13.032 9.445 1.00 30.00 72 ASP A N 1
ATOM 590 C CA . ASP A 1 72 ? 24.099 11.744 8.780 1.00 33.34 72 ASP A CA 1
ATOM 591 C C . ASP A 1 72 ? 24.171 10.644 9.834 1.00 35.42 72 ASP A C 1
ATOM 592 O O . ASP A 1 72 ? 24.981 10.709 10.754 1.00 35.96 72 ASP A O 1
ATOM 597 N N . GLU A 1 73 ? 23.317 9.638 9.707 1.00 38.57 73 GLU A N 1
ATOM 598 C CA . GLU A 1 73 ? 23.314 8.540 10.665 1.00 42.73 73 GLU A CA 1
ATOM 599 C C . GLU A 1 73 ? 24.658 7.799 10.757 1.00 42.68 73 GLU A C 1
ATOM 600 O O . GLU A 1 73 ? 25.056 7.358 11.836 1.00 43.88 73 GLU A O 1
ATOM 606 N N . SER A 1 74 ? 25.361 7.675 9.636 1.00 41.85 74 SER A N 1
ATOM 607 C CA . SER A 1 74 ? 26.649 6.987 9.612 1.00 42.02 74 SER A CA 1
ATOM 608 C C . SER A 1 74 ? 27.653 7.604 10.584 1.00 42.04 74 SER A C 1
ATOM 609 O O . SER A 1 74 ? 28.611 6.954 10.992 1.00 42.62 74 SER A O 1
ATOM 612 N N . VAL A 1 75 ? 27.430 8.860 10.950 1.00 42.97 75 VAL A N 1
ATOM 613 C CA . VAL A 1 75 ? 28.328 9.565 11.851 1.00 43.67 75 VAL A CA 1
ATOM 614 C C . VAL A 1 75 ? 27.562 10.281 12.957 1.00 44.99 75 VAL A C 1
ATOM 615 O O . VAL A 1 75 ? 27.927 11.384 13.360 1.00 45.51 75 VAL A O 1
ATOM 619 N N . ARG A 1 76 ? 26.505 9.646 13.454 1.00 46.82 76 ARG A N 1
ATOM 620 C CA . ARG A 1 76 ? 25.680 10.241 14.503 1.00 48.48 76 ARG A CA 1
ATOM 621 C C . ARG A 1 76 ? 26.340 10.219 15.883 1.00 47.88 76 ARG A C 1
ATOM 622 O O . ARG A 1 76 ? 25.829 10.809 16.830 1.00 47.99 76 ARG A O 1
ATOM 630 N N . HIS A 1 77 ? 27.479 9.546 15.996 1.00 48.40 77 HIS A N 1
ATOM 631 C CA . HIS A 1 77 ? 28.189 9.468 17.273 1.00 48.41 77 HIS A CA 1
ATOM 632 C C . HIS A 1 77 ? 29.374 10.422 17.326 1.00 46.96 77 HIS A C 1
ATOM 633 O O . HIS A 1 77 ? 29.892 10.721 18.404 1.00 47.40 77 HIS A O 1
ATOM 640 N N . ASP A 1 78 ? 29.798 10.895 16.161 1.00 44.16 78 ASP A N 1
ATOM 641 C CA . ASP A 1 78 ? 30.953 11.773 16.071 1.00 42.13 78 ASP A CA 1
ATOM 642 C C . ASP A 1 78 ? 30.786 13.195 16.609 1.00 39.29 78 ASP A C 1
ATOM 643 O O . ASP A 1 78 ? 31.725 13.995 16.568 1.00 38.44 78 ASP A O 1
ATOM 648 N N . GLY A 1 79 ? 29.597 13.507 17.115 1.00 36.60 79 GLY A N 1
ATOM 649 C CA . GLY A 1 79 ? 29.349 14.817 17.690 1.00 32.53 79 GLY A CA 1
ATOM 650 C C . GLY A 1 79 ? 29.323 16.016 16.762 1.00 31.54 79 GLY A C 1
ATOM 651 O O . GLY A 1 79 ? 29.644 17.132 17.180 1.00 31.69 79 GLY A O 1
ATOM 652 N N . TYR A 1 80 ? 28.947 15.814 15.507 1.00 28.40 80 TYR A N 1
ATOM 653 C CA . TYR A 1 80 ? 28.881 16.939 14.589 1.00 26.92 80 TYR A CA 1
ATOM 654 C C . TYR A 1 80 ? 27.675 17.817 14.925 1.00 26.77 80 TYR A C 1
ATOM 655 O O . TYR A 1 80 ? 27.695 19.029 14.692 1.00 26.85 80 TYR A O 1
ATOM 664 N N . GLY A 1 81 ? 26.631 17.204 15.479 1.00 24.70 81 GLY A N 1
ATOM 665 C CA . GLY A 1 81 ? 25.435 17.953 15.828 1.00 23.52 81 GLY A CA 1
ATOM 666 C C . GLY A 1 81 ? 25.676 18.974 16.924 1.00 23.80 81 GLY A C 1
ATOM 667 O O . GLY A 1 81 ? 25.219 20.118 16.850 1.00 22.73 81 GLY A O 1
ATOM 668 N N . SER A 1 82 ? 26.401 18.561 17.952 1.00 23.23 82 SER A N 1
ATOM 669 C CA . SER A 1 82 ? 26.710 19.440 19.063 1.00 24.07 82 SER A CA 1
ATOM 670 C C . SER A 1 82 ? 27.583 20.586 18.540 1.00 23.81 82 SER A C 1
ATOM 671 O O . SER A 1 82 ? 27.425 21.753 18.915 1.00 22.82 82 SER A O 1
ATOM 674 N N . GLN A 1 83 ? 28.493 20.229 17.643 1.00 24.26 83 GLN A N 1
ATOM 675 C CA . GLN A 1 83 ? 29.427 21.158 17.020 1.00 25.04 83 GLN A CA 1
ATOM 676 C C . GLN A 1 83 ? 28.689 22.240 16.216 1.00 25.63 83 GLN A C 1
ATOM 677 O O . GLN A 1 83 ? 29.016 23.434 16.289 1.00 24.82 83 GLN A O 1
ATOM 683 N N . LEU A 1 84 ? 27.703 21.810 15.434 1.00 23.43 84 LEU A N 1
ATOM 684 C CA . LEU A 1 84 ? 26.917 22.718 14.610 1.00 22.84 84 LEU A CA 1
ATOM 685 C C . LEU A 1 84 ? 26.060 23.648 15.457 1.00 21.75 84 LEU A C 1
ATOM 686 O O . LEU A 1 84 ? 25.921 24.838 15.161 1.00 21.58 84 LEU A O 1
ATOM 691 N N . LEU A 1 85 ? 25.478 23.098 16.512 1.00 22.30 85 LEU A N 1
ATOM 692 C CA . LEU A 1 85 ? 24.629 23.884 17.390 1.00 22.78 85 LEU A CA 1
ATOM 693 C C . LEU A 1 85 ? 25.470 24.952 18.070 1.00 23.50 85 LEU A C 1
ATOM 694 O O . LEU A 1 85 ? 25.123 26.126 18.054 1.00 23.26 85 LEU A O 1
ATOM 699 N N . HIS A 1 86 ? 26.581 24.539 18.664 1.00 24.35 86 HIS A N 1
ATOM 700 C CA . HIS A 1 86 ? 27.457 25.482 19.340 1.00 27.83 86 HIS A CA 1
ATOM 701 C C . HIS A 1 86 ? 27.910 26.574 18.375 1.00 28.30 86 HIS A C 1
ATOM 702 O O . HIS A 1 86 ? 27.919 27.762 18.706 1.00 28.19 86 HIS A O 1
ATOM 709 N N . GLU A 1 87 ? 28.270 26.158 17.169 1.00 28.84 87 GLU A N 1
ATOM 710 C CA . GLU A 1 87 ? 28.742 27.074 16.149 1.00 29.51 87 GLU A CA 1
ATOM 711 C C . GLU A 1 87 ? 27.696 28.072 15.677 1.00 28.92 87 GLU A C 1
ATOM 712 O O . GLU A 1 87 ? 27.999 29.249 15.467 1.00 28.77 87 GLU A O 1
ATOM 718 N N . ILE A 1 88 ? 26.461 27.625 15.491 1.00 26.11 88 ILE A N 1
ATOM 719 C CA . ILE A 1 88 ? 25.479 28.573 15.016 1.00 24.08 88 ILE A CA 1
ATOM 720 C C . ILE A 1 88 ? 25.024 29.502 16.136 1.00 24.03 88 ILE A C 1
ATOM 721 O O . ILE A 1 88 ? 24.591 30.619 15.868 1.00 25.20 88 ILE A O 1
ATOM 726 N N . GLU A 1 89 ? 25.139 29.066 17.388 1.00 24.72 89 GLU A N 1
ATOM 727 C CA . GLU A 1 89 ? 24.753 29.938 18.504 1.00 26.09 89 GLU A CA 1
ATOM 728 C C . GLU A 1 89 ? 25.735 31.111 18.539 1.00 26.11 89 GLU A C 1
ATOM 729 O O . GLU A 1 89 ? 25.344 32.266 18.725 1.00 25.09 89 GLU A O 1
ATOM 735 N N . GLY A 1 90 ? 27.014 30.798 18.354 1.00 26.21 90 GLY A N 1
ATOM 736 C CA . GLY A 1 90 ? 28.037 31.827 18.351 1.00 27.47 90 GLY A CA 1
ATOM 737 C C . GLY A 1 90 ? 27.752 32.875 17.290 1.00 28.20 90 GLY A C 1
ATOM 738 O O . GLY A 1 90 ? 27.887 34.075 17.533 1.00 29.53 90 GLY A O 1
ATOM 739 N N . ILE A 1 91 ? 27.352 32.427 16.106 1.00 26.83 91 ILE A N 1
ATOM 740 C CA . ILE A 1 91 ? 27.049 33.352 15.028 1.00 26.88 91 ILE A CA 1
ATOM 741 C C . ILE A 1 91 ? 25.890 34.240 15.448 1.00 28.77 91 ILE A C 1
ATOM 742 O O . ILE A 1 91 ? 25.868 35.438 15.150 1.00 29.80 91 ILE A O 1
ATOM 747 N N . ALA A 1 92 ? 24.925 33.646 16.144 1.00 28.99 92 ALA A N 1
ATOM 748 C CA . ALA A 1 92 ? 23.754 34.381 16.601 1.00 30.38 92 ALA A CA 1
ATOM 749 C C . ALA A 1 92 ? 24.167 35.408 17.643 1.00 31.81 92 ALA A C 1
ATOM 750 O O . ALA A 1 92 ? 23.742 36.560 17.594 1.00 31.22 92 ALA A O 1
ATOM 752 N N . LYS A 1 93 ? 24.994 34.970 18.587 1.00 33.62 93 LYS A N 1
ATOM 753 C CA . LYS A 1 93 ? 25.485 35.827 19.656 1.00 36.33 93 LYS A CA 1
ATOM 754 C C . LYS A 1 93 ? 26.253 37.010 19.065 1.00 36.78 93 LYS A C 1
ATOM 755 O O . LYS A 1 93 ? 26.131 38.141 19.533 1.00 37.53 93 LYS A O 1
ATOM 761 N N . GLU A 1 94 ? 27.029 36.737 18.024 1.00 36.49 94 GLU A N 1
ATOM 762 C CA . GLU A 1 94 ? 27.828 37.749 17.340 1.00 37.48 94 GLU A CA 1
ATOM 763 C C . GLU A 1 94 ? 26.997 38.796 16.588 1.00 36.38 94 GLU A C 1
ATOM 764 O O . GLU A 1 94 ? 27.411 39.952 16.457 1.00 37.24 94 GLU A O 1
ATOM 770 N N . LYS A 1 95 ? 25.830 38.401 16.092 1.00 33.82 95 LYS A N 1
ATOM 771 C CA . LYS A 1 95 ? 24.980 39.328 15.354 1.00 31.86 95 LYS A CA 1
ATOM 772 C C . LYS A 1 95 ? 23.996 40.072 16.245 1.00 31.49 95 LYS A C 1
ATOM 773 O O . LYS A 1 95 ? 23.082 40.738 15.756 1.00 31.01 95 LYS A O 1
ATOM 779 N N . GLY A 1 96 ? 24.182 39.951 17.554 1.00 31.76 96 GLY A N 1
ATOM 780 C CA . GLY A 1 96 ? 23.306 40.638 18.485 1.00 31.31 96 GLY A CA 1
ATOM 781 C C . GLY A 1 96 ? 22.055 39.888 18.910 1.00 31.88 96 GLY A C 1
ATOM 782 O O . GLY A 1 96 ? 21.127 40.498 19.450 1.00 31.26 96 GLY A O 1
ATOM 783 N N . CYS A 1 97 ? 22.011 38.578 18.664 1.00 31.61 97 CYS A N 1
ATOM 784 C CA . CYS A 1 97 ? 20.856 37.779 19.068 1.00 29.77 97 CYS A CA 1
ATOM 785 C C . CYS A 1 97 ? 20.928 37.571 20.569 1.00 29.75 97 CYS A C 1
ATOM 786 O O . CYS A 1 97 ? 21.982 37.259 21.129 1.00 29.50 97 CYS A O 1
ATOM 789 N N . ARG A 1 98 ? 19.787 37.752 21.213 1.00 30.57 98 ARG A N 1
ATOM 790 C CA . ARG A 1 98 ? 19.688 37.640 22.655 1.00 30.89 98 ARG A CA 1
ATOM 791 C C . ARG A 1 98 ? 18.999 36.339 23.042 1.00 29.95 98 ARG A C 1
ATOM 792 O O . ARG A 1 98 ? 19.063 35.897 24.195 1.00 29.73 98 ARG A O 1
ATOM 800 N N . LEU A 1 99 ? 18.358 35.716 22.061 1.00 27.57 99 LEU A N 1
ATOM 801 C CA . LEU A 1 99 ? 17.601 34.506 22.309 1.00 25.69 99 LEU A CA 1
ATOM 802 C C . LEU A 1 99 ? 17.631 33.538 21.136 1.00 24.65 99 LEU A C 1
ATOM 803 O O . LEU A 1 99 ? 17.831 33.941 19.987 1.00 21.64 99 LEU A O 1
ATOM 808 N N . ILE A 1 100 ? 17.438 32.257 21.444 1.00 23.74 100 ILE A N 1
ATOM 809 C CA . ILE A 1 100 ? 17.378 31.210 20.426 1.00 22.04 100 ILE A CA 1
ATOM 810 C C . ILE A 1 100 ? 16.119 30.392 20.686 1.00 21.05 100 ILE A C 1
ATOM 811 O O . ILE A 1 100 ? 15.879 29.965 21.820 1.00 21.81 100 ILE A O 1
ATOM 816 N N . LEU A 1 101 ? 15.314 30.191 19.647 1.00 18.74 101 LEU A N 1
ATOM 817 C CA . LEU A 1 101 ? 14.087 29.410 19.774 1.00 17.61 101 LEU A CA 1
ATOM 818 C C . LEU A 1 101 ? 14.129 28.253 18.794 1.00 18.41 101 LEU A C 1
ATOM 819 O O . LEU A 1 101 ? 14.680 28.374 17.702 1.00 18.44 101 LEU A O 1
ATOM 824 N N . LEU A 1 102 ? 13.542 27.132 19.194 1.00 17.85 102 LEU A N 1
ATOM 825 C CA . LEU A 1 102 ? 13.472 25.944 18.353 1.00 18.28 102 LEU A CA 1
ATOM 826 C C . LEU A 1 102 ? 12.456 24.982 18.969 1.00 19.13 102 LEU A C 1
ATOM 827 O O . LEU A 1 102 ? 12.127 25.078 20.152 1.00 20.46 102 LEU A O 1
ATOM 832 N N . ASP A 1 103 ? 11.926 24.077 18.162 1.00 18.52 103 ASP A N 1
ATOM 833 C CA . ASP A 1 103 ? 10.997 23.092 18.686 1.00 19.22 103 ASP A CA 1
ATOM 834 C C . ASP A 1 103 ? 11.486 21.757 18.175 1.00 19.09 103 ASP A C 1
ATOM 835 O O . ASP A 1 103 ? 12.226 21.695 17.191 1.00 18.47 103 ASP A O 1
ATOM 840 N N . SER A 1 104 ? 11.090 20.692 18.859 1.00 18.38 104 SER A N 1
ATOM 841 C CA . SER A 1 104 ? 11.514 19.358 18.484 1.00 17.39 104 SER A CA 1
ATOM 842 C C . SER A 1 104 ? 10.430 18.361 18.877 1.00 16.74 104 SER A C 1
ATOM 843 O O . SER A 1 104 ? 9.958 18.364 20.012 1.00 17.44 104 SER A O 1
ATOM 846 N N . PHE A 1 105 ? 10.025 17.526 17.929 1.00 16.12 105 PHE A N 1
ATOM 847 C CA . PHE A 1 105 ? 9.024 16.507 18.190 1.00 16.04 105 PHE A CA 1
ATOM 848 C C . PHE A 1 105 ? 9.692 15.402 18.998 1.00 17.92 105 PHE A C 1
ATOM 849 O O . PHE A 1 105 ? 10.919 15.289 19.014 1.00 19.18 105 PHE A O 1
ATOM 857 N N . SER A 1 106 ? 8.882 14.601 19.679 1.00 17.85 106 SER A N 1
ATOM 858 C CA . SER A 1 106 ? 9.382 13.501 20.487 1.00 17.20 106 SER A CA 1
ATOM 859 C C . SER A 1 106 ? 10.251 12.545 19.667 1.00 18.94 106 SER A C 1
ATOM 860 O O . SER A 1 106 ? 11.179 11.928 20.196 1.00 21.07 106 SER A O 1
ATOM 863 N N . PHE A 1 107 ? 9.970 12.421 18.373 1.00 18.90 107 PHE A N 1
ATOM 864 C CA . PHE A 1 107 ? 10.755 11.515 17.534 1.00 18.70 107 PHE A CA 1
ATOM 865 C C . PHE A 1 107 ? 11.981 12.186 16.901 1.00 19.22 107 PHE A C 1
ATOM 866 O O . PHE A 1 107 ? 12.616 11.615 16.013 1.00 18.92 107 PHE A O 1
ATOM 874 N N . GLN A 1 108 ? 12.309 13.392 17.369 1.00 19.73 108 GLN A N 1
ATOM 875 C CA . GLN A 1 108 ? 13.452 14.146 16.859 1.00 20.25 108 GLN A CA 1
ATOM 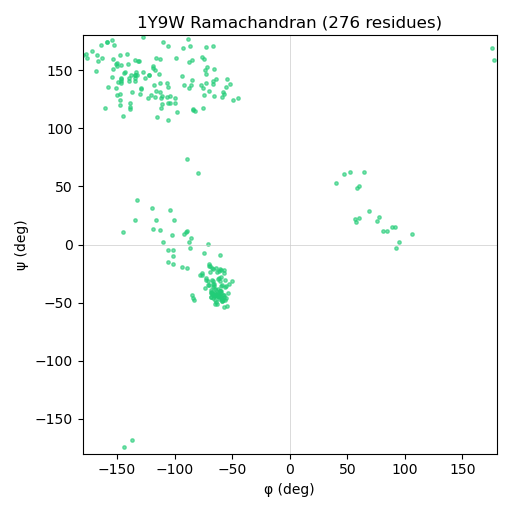876 C C . GLN A 1 108 ? 14.485 14.450 17.945 1.00 22.71 108 GLN A C 1
ATOM 877 O O . GLN A 1 108 ? 15.145 15.490 17.910 1.00 25.49 108 GLN A O 1
ATOM 883 N N . ALA A 1 109 ? 14.610 13.564 18.921 1.00 24.47 109 ALA A N 1
ATOM 884 C CA . ALA A 1 109 ? 15.585 13.741 19.999 1.00 26.03 109 ALA A CA 1
ATOM 885 C C . ALA A 1 109 ? 15.580 15.083 20.757 1.00 26.54 109 ALA A C 1
ATOM 886 O O . ALA A 1 109 ? 16.571 15.823 20.731 1.00 27.70 109 ALA A O 1
ATOM 888 N N . PRO A 1 110 ? 14.472 15.413 21.449 1.00 26.27 110 PRO A N 1
ATOM 889 C CA . PRO A 1 110 ? 14.415 16.677 22.197 1.00 26.34 110 PRO A CA 1
ATOM 890 C C . PRO A 1 110 ? 15.382 16.727 23.389 1.00 28.29 110 PRO A C 1
ATOM 891 O O . PRO A 1 110 ? 15.738 17.808 23.863 1.00 28.30 110 PRO A O 1
ATOM 895 N N . GLU A 1 111 ? 15.811 15.563 23.873 1.00 28.22 111 GLU A N 1
ATOM 896 C CA . GLU A 1 111 ? 16.749 15.526 24.990 1.00 28.73 111 GLU A CA 1
ATOM 897 C C . GLU A 1 111 ? 18.119 16.016 24.521 1.00 27.36 111 GLU A C 1
ATOM 898 O O . GLU A 1 111 ? 18.973 16.361 25.327 1.00 28.08 111 GLU A O 1
ATOM 904 N N . PHE A 1 112 ? 18.324 16.054 23.211 1.00 25.16 112 PHE A N 1
ATOM 905 C CA . PHE A 1 112 ? 19.581 16.545 22.675 1.00 24.01 112 PHE A CA 1
ATOM 906 C C . PHE A 1 112 ? 19.691 18.015 23.059 1.00 23.59 112 PHE A C 1
ATOM 907 O O . PHE A 1 112 ? 20.710 18.463 23.576 1.00 23.70 112 PHE A O 1
ATOM 915 N N . TYR A 1 113 ? 18.623 18.760 22.796 1.00 22.76 113 TYR A N 1
ATOM 916 C CA . TYR A 1 113 ? 18.574 20.188 23.093 1.00 22.62 113 TYR A CA 1
ATOM 917 C C . TYR A 1 113 ? 18.516 20.467 24.589 1.00 22.73 113 TYR A C 1
ATOM 918 O O . TYR A 1 113 ? 19.072 21.456 25.066 1.00 22.83 113 TYR A O 1
ATOM 927 N N . LYS A 1 114 ? 17.833 19.588 25.313 1.00 22.87 114 LYS A N 1
ATOM 928 C CA . LYS A 1 114 ? 17.692 19.699 26.756 1.00 26.09 114 LYS A CA 1
ATOM 929 C C . LYS A 1 114 ? 19.096 19.591 27.349 1.00 26.30 114 LYS A C 1
ATOM 930 O O . LYS A 1 114 ? 19.468 20.327 28.260 1.00 26.84 114 LYS A O 1
ATOM 936 N N . LYS A 1 115 ? 19.871 18.671 26.794 1.00 26.50 115 LYS A N 1
ATOM 937 C CA . LYS A 1 115 ? 21.240 18.414 27.224 1.00 28.06 115 LYS A CA 1
ATOM 938 C C . LYS A 1 115 ? 22.157 19.580 26.855 1.00 27.68 115 LYS A C 1
ATOM 939 O O . LYS A 1 115 ? 23.242 19.729 27.409 1.00 28.16 115 LYS A O 1
ATOM 945 N N . HIS A 1 116 ? 21.716 20.420 25.925 1.00 26.96 116 HIS A N 1
ATOM 946 C CA . HIS A 1 116 ? 22.522 21.552 25.507 1.00 24.09 116 HIS A CA 1
ATOM 947 C C . HIS A 1 116 ? 22.088 22.896 26.049 1.00 24.25 116 HIS A C 1
ATOM 948 O O . HIS A 1 116 ? 22.290 23.917 25.399 1.00 24.19 116 HIS A O 1
ATOM 955 N N . GLY A 1 117 ? 21.492 22.902 27.236 1.00 23.42 117 GLY A N 1
ATOM 956 C CA . GLY A 1 117 ? 21.094 24.159 27.845 1.00 23.39 117 GLY A CA 1
ATOM 957 C C . GLY A 1 117 ? 19.799 24.811 27.396 1.00 24.38 117 GLY A C 1
ATOM 958 O O . GLY A 1 117 ? 19.547 25.976 27.722 1.00 23.50 117 GLY A O 1
ATOM 959 N N . TYR A 1 118 ? 18.978 24.082 26.645 1.00 23.52 118 TYR A N 1
ATOM 960 C CA . TYR A 1 118 ? 17.704 24.621 26.195 1.00 21.25 118 TYR A CA 1
ATOM 961 C C . TYR A 1 118 ? 16.631 24.258 27.208 1.00 20.96 118 TYR A C 1
ATOM 962 O O . TYR A 1 118 ? 16.599 23.145 27.728 1.00 20.39 118 TYR A O 1
ATOM 971 N N . ARG A 1 119 ? 15.768 25.221 27.504 1.00 21.15 119 ARG A N 1
ATOM 972 C CA . ARG A 1 119 ? 14.697 25.013 28.463 1.00 21.49 119 ARG A CA 1
ATOM 973 C C . ARG A 1 119 ? 13.388 24.833 27.706 1.00 21.15 119 ARG A C 1
ATOM 974 O O . ARG A 1 119 ? 13.039 25.649 26.856 1.00 20.58 119 ARG A O 1
ATOM 982 N N . GLU A 1 120 ? 12.672 23.756 28.003 1.00 20.24 120 GLU A N 1
ATOM 983 C CA . GLU A 1 120 ? 11.398 23.500 27.347 1.00 18.77 120 GLU A CA 1
ATOM 984 C C . GLU A 1 120 ? 10.387 24.462 27.966 1.00 17.71 120 GLU A C 1
ATOM 985 O O . GLU A 1 120 ? 10.120 24.395 29.164 1.00 18.19 120 GLU A O 1
ATOM 991 N N . TYR A 1 121 ? 9.829 25.362 27.167 1.00 14.90 121 TYR A N 1
ATOM 992 C CA . TYR A 1 121 ? 8.873 26.317 27.705 1.00 14.30 121 TYR A CA 1
ATOM 993 C C . TYR A 1 121 ? 7.427 25.959 27.402 1.00 14.68 121 TYR A C 1
ATOM 994 O O . TYR A 1 121 ? 6.500 26.568 27.934 1.00 16.59 121 TYR A O 1
ATOM 1003 N N . GLY A 1 122 ? 7.235 24.967 26.544 1.00 13.22 122 GLY A N 1
ATOM 1004 C CA . GLY A 1 122 ? 5.889 24.558 26.193 1.00 14.65 122 GLY A CA 1
ATOM 1005 C C . GLY A 1 122 ? 5.882 23.194 25.542 1.00 14.86 122 GLY A C 1
ATOM 1006 O O . GLY A 1 122 ? 6.903 22.731 25.051 1.00 15.63 122 GLY A O 1
ATOM 1007 N N . VAL A 1 123 ? 4.729 22.542 25.543 1.00 16.58 123 VAL A N 1
ATOM 1008 C CA . VAL A 1 123 ? 4.613 21.230 24.938 1.00 16.60 123 VAL A CA 1
ATOM 1009 C C . VAL A 1 123 ? 3.203 21.011 24.419 1.00 17.24 123 VAL A C 1
ATOM 1010 O O . VAL A 1 123 ? 2.228 21.349 25.091 1.00 16.89 123 VAL A O 1
ATOM 1014 N N . VAL A 1 124 ? 3.107 20.492 23.197 1.00 15.62 124 VAL A N 1
ATOM 1015 C CA . VAL A 1 124 ? 1.816 20.169 22.619 1.00 15.43 124 VAL A CA 1
ATOM 1016 C C . VAL A 1 124 ? 1.782 18.648 22.703 1.00 15.63 124 VAL A C 1
ATOM 1017 O O . VAL A 1 124 ? 2.495 17.963 21.979 1.00 14.29 124 VAL A O 1
ATOM 1021 N N . GLU A 1 125 ? 0.974 18.135 23.621 1.00 16.67 125 GLU A N 1
ATOM 1022 C CA . GLU A 1 125 ? 0.844 16.697 23.827 1.00 18.60 125 GLU A CA 1
ATOM 1023 C C . GLU A 1 125 ? 0.056 16.028 22.698 1.00 18.15 125 GLU A C 1
ATOM 1024 O O . GLU A 1 125 ? -0.819 16.639 22.095 1.00 17.41 125 GLU A O 1
ATOM 1030 N N . ASP A 1 126 ? 0.367 14.769 22.420 1.00 16.37 126 ASP A N 1
ATOM 1031 C CA . ASP A 1 126 ? -0.320 14.014 21.373 1.00 17.82 126 ASP A CA 1
ATOM 1032 C C . ASP A 1 126 ? -0.478 14.746 20.037 1.00 18.48 126 ASP A C 1
ATOM 1033 O O . ASP A 1 126 ? -1.598 14.979 19.565 1.00 19.12 126 ASP A O 1
ATOM 1038 N N . HIS A 1 127 ? 0.649 15.106 19.436 1.00 16.14 127 HIS A N 1
ATOM 1039 C CA . HIS A 1 127 ? 0.655 15.772 18.144 1.00 15.83 127 HIS A CA 1
ATOM 1040 C C . HIS A 1 127 ? 2.030 15.616 17.523 1.00 14.94 127 HIS A C 1
ATOM 1041 O O . HIS A 1 127 ? 3.022 16.024 18.117 1.00 14.27 127 HIS A O 1
ATOM 1048 N N . PRO A 1 128 ? 2.114 14.946 16.361 1.00 14.15 128 PRO A N 1
ATOM 1049 C CA . PRO A 1 128 ? 0.940 14.362 15.699 1.00 14.16 128 PRO A CA 1
ATOM 1050 C C . PRO A 1 128 ? 0.448 13.238 16.615 1.00 13.52 128 PRO A C 1
ATOM 1051 O O . PRO A 1 128 ? 1.130 12.898 17.583 1.00 12.92 128 PRO A O 1
ATOM 1055 N N . LYS A 1 129 ? -0.716 12.673 16.323 1.00 13.88 129 LYS A N 1
ATOM 1056 C CA . LYS A 1 129 ? -1.267 11.618 17.164 1.00 13.97 129 LYS A CA 1
ATOM 1057 C C . LYS A 1 129 ? -0.236 10.539 17.440 1.00 14.46 129 LYS A C 1
ATOM 1058 O O . LYS A 1 129 ? 0.344 9.966 16.510 1.00 14.14 129 LYS A O 1
ATOM 1064 N N . GLY A 1 130 ? -0.008 10.274 18.724 1.00 14.02 130 GLY A N 1
ATOM 1065 C CA . GLY A 1 130 ? 0.955 9.260 19.123 1.00 14.97 130 GLY A CA 1
ATOM 1066 C C . GLY A 1 130 ? 2.343 9.806 19.420 1.00 15.00 130 GLY A C 1
ATOM 1067 O O . GLY A 1 130 ? 3.267 9.053 19.729 1.00 13.96 130 GLY A O 1
ATOM 1068 N N . HIS A 1 131 ? 2.486 11.125 19.326 1.00 14.87 131 HIS A N 1
ATOM 1069 C CA . HIS A 1 131 ? 3.757 11.784 19.570 1.00 14.21 131 HIS A CA 1
ATOM 1070 C C . HIS A 1 131 ? 3.506 13.132 20.255 1.00 15.33 131 HIS A C 1
ATOM 1071 O O . HIS A 1 131 ? 2.375 13.450 20.618 1.00 13.87 131 HIS A O 1
ATOM 1078 N N . SER A 1 132 ? 4.561 13.918 20.444 1.00 15.26 132 SER A N 1
ATOM 1079 C CA . SER A 1 132 ? 4.417 15.233 21.059 1.00 15.22 132 SER A CA 1
ATOM 1080 C C . SER A 1 132 ? 5.444 16.215 20.493 1.00 14.39 132 SER A C 1
ATOM 1081 O O . SER A 1 132 ? 6.423 15.821 19.865 1.00 13.63 132 SER A O 1
ATOM 1084 N N . GLN A 1 133 ? 5.202 17.500 20.699 1.00 14.33 133 GLN A N 1
ATOM 1085 C CA . GLN A 1 133 ? 6.097 18.524 20.190 1.00 14.40 133 GLN A CA 1
ATOM 1086 C C . GLN A 1 133 ? 6.577 19.384 21.351 1.00 15.32 133 GLN A C 1
ATOM 1087 O O . GLN A 1 133 ? 5.774 19.922 22.115 1.00 14.78 133 GLN A O 1
ATOM 1093 N N . HIS A 1 134 ? 7.892 19.507 21.484 1.00 15.92 134 HIS A N 1
ATOM 1094 C CA . HIS A 1 134 ? 8.471 20.287 22.567 1.00 16.89 134 HIS A CA 1
ATOM 1095 C C . HIS A 1 134 ? 9.141 21.573 22.107 1.00 17.13 134 HIS A C 1
ATOM 1096 O O . HIS A 1 134 ? 9.981 21.566 21.213 1.00 16.70 134 HIS A O 1
ATOM 1103 N N . PHE A 1 135 ? 8.745 22.675 22.733 1.00 17.20 135 PHE A N 1
ATOM 1104 C CA . PHE A 1 135 ? 9.256 23.998 22.405 1.00 17.33 135 PHE A CA 1
ATOM 1105 C C . PHE A 1 135 ? 10.333 24.446 23.379 1.00 16.96 135 PHE A C 1
ATOM 1106 O O . PHE A 1 135 ? 10.106 24.533 24.591 1.00 15.13 135 PHE A O 1
ATOM 1114 N N . PHE A 1 136 ? 11.511 24.726 22.826 1.00 16.81 136 PHE A N 1
ATOM 1115 C CA . PHE A 1 136 ? 12.669 25.128 23.615 1.00 17.28 136 PHE A CA 1
ATOM 1116 C C . PHE A 1 136 ? 13.136 26.564 23.406 1.00 18.96 136 PHE A C 1
ATOM 1117 O O . PHE A 1 136 ? 12.835 27.203 22.402 1.00 18.38 136 PHE A O 1
ATOM 1125 N N . GLU A 1 137 ? 13.884 27.055 24.387 1.00 21.12 137 GLU A N 1
ATOM 1126 C CA . GLU A 1 137 ? 14.450 28.388 24.345 1.00 21.98 137 GLU A CA 1
ATOM 1127 C C . GLU A 1 137 ? 15.755 28.379 25.127 1.00 21.84 137 GLU A C 1
ATOM 1128 O O . GLU A 1 137 ? 15.964 27.564 26.025 1.00 20.62 137 GLU A O 1
ATOM 1134 N N . LYS A 1 138 ? 16.633 29.294 24.746 1.00 23.22 138 LYS A N 1
ATOM 1135 C CA . LYS A 1 138 ? 17.914 29.479 25.392 1.00 23.99 138 LYS A CA 1
ATOM 1136 C C . LYS A 1 138 ? 18.199 30.966 25.266 1.00 25.60 138 LYS A C 1
ATOM 1137 O O . LYS A 1 138 ? 18.176 31.526 24.165 1.00 25.50 138 LYS A O 1
ATOM 1143 N N . ARG A 1 139 ? 18.426 31.603 26.406 1.00 27.04 139 ARG A N 1
ATOM 1144 C CA . ARG A 1 139 ? 18.707 33.026 26.450 1.00 28.59 139 ARG A CA 1
ATOM 1145 C C . ARG A 1 139 ? 20.203 33.205 26.272 1.00 29.42 139 ARG A C 1
ATOM 1146 O O . ARG A 1 139 ? 20.989 32.475 26.877 1.00 28.96 139 ARG A O 1
ATOM 1154 N N . LEU A 1 140 ? 20.591 34.156 25.428 1.00 30.71 140 LEU A N 1
ATOM 1155 C CA . LEU A 1 140 ? 22.006 34.405 25.173 1.00 34.28 140 LEU A CA 1
ATOM 1156 C C . LEU A 1 140 ? 22.557 35.541 26.037 1.00 36.60 140 LEU A C 1
ATOM 1157 O O . LEU A 1 140 ? 21.748 36.249 26.679 1.00 38.35 140 LEU A O 1
ATOM 1163 N N . MET B 1 1 ? 37.079 15.846 12.225 1.00 35.40 1 MET B N 1
ATOM 1164 C CA . MET B 1 1 ? 37.097 16.828 11.100 1.00 35.49 1 MET B CA 1
ATOM 1165 C C . MET B 1 1 ? 38.113 16.528 9.992 1.00 36.37 1 MET B C 1
ATOM 1166 O O . MET B 1 1 ? 38.232 17.304 9.038 1.00 35.78 1 MET B O 1
ATOM 1171 N N . TYR B 1 2 ? 38.843 15.418 10.102 1.00 36.08 2 TYR B N 1
ATOM 1172 C CA . TYR B 1 2 ? 39.814 15.076 9.062 1.00 34.91 2 TYR B CA 1
ATOM 1173 C C . TYR B 1 2 ? 39.106 14.987 7.703 1.00 34.29 2 TYR B C 1
ATOM 1174 O O . TYR B 1 2 ? 38.079 14.309 7.568 1.00 34.23 2 TYR B O 1
ATOM 1183 N N . MET B 1 3 ? 39.662 15.682 6.712 1.00 33.29 3 MET B N 1
ATOM 1184 C CA . MET B 1 3 ? 39.113 15.733 5.358 1.00 32.83 3 MET B CA 1
ATOM 1185 C C . MET B 1 3 ? 37.699 16.309 5.334 1.00 31.35 3 MET B C 1
ATOM 1186 O O . MET B 1 3 ? 36.928 16.068 4.405 1.00 30.03 3 MET B O 1
ATOM 1191 N N . LYS B 1 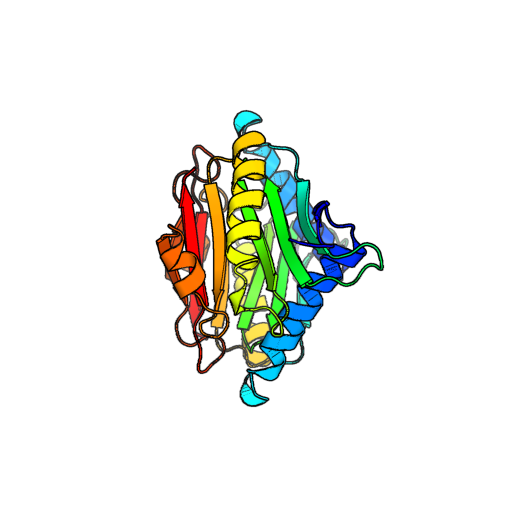4 ? 37.375 17.075 6.371 1.00 29.79 4 LYS B N 1
ATOM 1192 C CA . LYS B 1 4 ? 36.081 17.730 6.494 1.00 29.51 4 LYS B CA 1
ATOM 1193 C C . LYS B 1 4 ? 36.264 19.191 6.920 1.00 29.99 4 LYS B C 1
ATOM 1194 O O . LYS B 1 4 ? 37.303 19.575 7.463 1.00 26.73 4 LYS B O 1
ATOM 1200 N N . HIS B 1 5 ? 35.254 20.010 6.656 1.00 29.61 5 HIS B N 1
ATOM 1201 C CA . HIS B 1 5 ? 35.309 21.406 7.043 1.00 31.03 5 HIS B CA 1
ATOM 1202 C C . HIS B 1 5 ? 33.905 21.956 7.245 1.00 31.58 5 HIS B C 1
ATOM 1203 O O . HIS B 1 5 ? 32.946 21.459 6.654 1.00 31.03 5 HIS B O 1
ATOM 1210 N N . ILE B 1 6 ? 33.784 22.951 8.120 1.00 31.23 6 ILE B N 1
ATOM 1211 C CA . ILE B 1 6 ? 32.497 23.576 8.390 1.00 31.45 6 ILE B CA 1
ATOM 1212 C C . ILE B 1 6 ? 32.500 24.931 7.708 1.00 31.60 6 ILE B C 1
ATOM 1213 O O . ILE B 1 6 ? 33.484 25.663 7.767 1.00 31.71 6 ILE B O 1
ATOM 1218 N N . GLU B 1 7 ? 31.402 25.260 7.046 1.00 31.56 7 GLU B N 1
ATOM 1219 C CA . GLU B 1 7 ? 31.300 26.543 6.382 1.00 31.62 7 GLU B CA 1
ATOM 1220 C C . GLU B 1 7 ? 29.835 26.871 6.176 1.00 29.46 7 GLU B C 1
ATOM 1221 O O . GLU B 1 7 ? 28.970 26.051 6.466 1.00 27.15 7 GLU B O 1
ATOM 1227 N N . ASN B 1 8 ? 29.564 28.074 5.687 1.00 28.43 8 ASN B N 1
ATOM 1228 C CA . ASN B 1 8 ? 28.196 28.494 5.441 1.00 29.34 8 ASN B CA 1
ATOM 1229 C C . ASN B 1 8 ? 27.621 27.650 4.315 1.00 28.84 8 ASN B C 1
ATOM 1230 O O . ASN B 1 8 ? 28.300 27.380 3.323 1.00 29.33 8 ASN B O 1
ATOM 1235 N N . GLY B 1 9 ? 26.372 27.229 4.465 1.00 26.99 9 GLY B N 1
ATOM 1236 C CA . GLY B 1 9 ? 25.763 26.424 3.428 1.00 26.51 9 GLY B CA 1
ATOM 1237 C C . GLY B 1 9 ? 25.105 27.280 2.360 1.00 27.69 9 GLY B C 1
ATOM 1238 O O . GLY B 1 9 ? 24.764 28.444 2.605 1.00 24.97 9 GLY B O 1
ATOM 1239 N N . THR B 1 10 ? 24.936 26.711 1.167 1.00 28.81 10 THR B N 1
ATOM 1240 C CA . THR B 1 10 ? 24.296 27.422 0.068 1.00 28.77 10 THR B CA 1
ATOM 1241 C C . THR B 1 10 ? 22.791 27.179 0.170 1.00 30.36 10 THR B C 1
ATOM 1242 O O . THR B 1 10 ? 22.326 26.436 1.044 1.00 28.76 10 THR B O 1
ATOM 1246 N N . ARG B 1 11 ? 22.025 27.796 -0.718 1.00 31.71 11 ARG B N 1
ATOM 1247 C CA . ARG B 1 11 ? 20.592 27.606 -0.660 1.00 34.60 11 ARG B CA 1
ATOM 1248 C C . ARG B 1 11 ? 20.223 26.141 -0.880 1.00 32.51 11 ARG B C 1
ATOM 1249 O O . ARG B 1 11 ? 19.380 25.610 -0.162 1.00 33.29 11 ARG B O 1
ATOM 1257 N N . ILE B 1 12 ? 20.851 25.478 -1.851 1.00 31.29 12 ILE B N 1
ATOM 1258 C CA . ILE B 1 12 ? 20.522 24.075 -2.091 1.00 29.94 12 ILE B CA 1
ATOM 1259 C C . ILE B 1 12 ? 21.045 23.204 -0.950 1.00 27.61 12 ILE B C 1
ATOM 1260 O O . ILE B 1 12 ? 20.444 22.184 -0.608 1.00 26.32 12 ILE B O 1
ATOM 1265 N N . GLU B 1 13 ? 22.156 23.605 -0.347 1.00 25.75 13 GLU B N 1
ATOM 1266 C CA . GLU B 1 13 ? 22.683 22.838 0.768 1.00 25.10 13 GLU B CA 1
ATOM 1267 C C . GLU B 1 13 ? 21.675 22.983 1.895 1.00 25.07 13 GLU B C 1
ATOM 1268 O O . GLU B 1 13 ? 21.428 22.043 2.649 1.00 24.50 13 GLU B O 1
ATOM 1274 N N . GLY B 1 14 ? 21.090 24.173 1.992 1.00 24.72 14 GLY B N 1
ATOM 1275 C CA . GLY B 1 14 ? 20.098 24.431 3.016 1.00 25.32 14 GLY B CA 1
ATOM 1276 C C . GLY B 1 14 ? 18.850 23.585 2.834 1.00 25.86 14 GLY B C 1
ATOM 1277 O O . GLY B 1 14 ? 18.366 22.975 3.789 1.00 25.42 14 GLY B O 1
ATOM 1278 N N . GLU B 1 15 ? 18.319 23.534 1.616 1.00 26.04 15 GLU B N 1
ATOM 1279 C CA . GLU B 1 15 ? 17.122 22.737 1.387 1.00 27.24 15 GLU B CA 1
ATOM 1280 C C . GLU B 1 15 ? 17.443 21.254 1.510 1.00 25.17 15 GLU B C 1
ATOM 1281 O O . GLU B 1 15 ? 16.555 20.447 1.792 1.00 24.13 15 GLU B O 1
ATOM 1287 N N . TYR B 1 16 ? 18.711 20.901 1.312 1.00 21.02 16 TYR B N 1
ATOM 1288 C CA . TYR B 1 16 ? 19.140 19.517 1.452 1.00 19.69 16 TYR B CA 1
ATOM 1289 C C . TYR B 1 16 ? 19.003 19.082 2.924 1.00 20.28 16 TYR B C 1
ATOM 1290 O O . TYR B 1 16 ? 18.537 17.980 3.213 1.00 21.32 16 TYR B O 1
ATOM 1299 N N . ILE B 1 17 ? 19.422 19.932 3.858 1.00 19.08 17 ILE B N 1
ATOM 1300 C CA . ILE B 1 17 ? 19.309 19.584 5.275 1.00 19.37 17 ILE B CA 1
ATOM 1301 C C . ILE B 1 17 ? 17.830 19.423 5.633 1.00 18.59 17 ILE B C 1
ATOM 1302 O O . ILE B 1 17 ? 17.444 18.474 6.316 1.00 19.32 17 ILE B O 1
ATOM 1307 N N . LYS B 1 18 ? 17.007 20.355 5.156 1.00 18.26 18 LYS B N 1
ATOM 1308 C CA . LYS B 1 18 ? 15.575 20.318 5.414 1.00 18.51 18 LYS B CA 1
ATOM 1309 C C . LYS B 1 18 ? 14.944 19.031 4.895 1.00 18.61 18 LYS B C 1
ATOM 1310 O O . LYS B 1 18 ? 14.186 18.380 5.604 1.00 18.13 18 LYS B O 1
ATOM 1316 N N . ASN B 1 19 ? 15.257 18.682 3.650 1.00 19.81 19 ASN B N 1
ATOM 1317 C CA . ASN B 1 19 ? 14.741 17.470 3.020 1.00 20.73 19 ASN B CA 1
ATOM 1318 C C . ASN B 1 19 ? 15.132 16.220 3.777 1.00 18.85 19 ASN B C 1
ATOM 1319 O O . ASN B 1 19 ?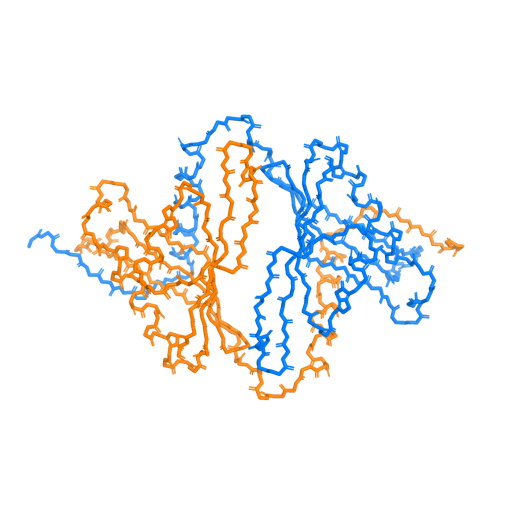 14.364 15.262 3.830 1.00 18.55 19 ASN B O 1
ATOM 1324 N N . LYS B 1 20 ? 16.333 16.221 4.345 1.00 17.32 20 LYS B N 1
ATOM 1325 C CA . LYS B 1 20 ? 16.813 15.077 5.118 1.00 16.90 20 LYS B CA 1
ATOM 1326 C C . LYS B 1 20 ? 16.015 14.918 6.411 1.00 16.27 20 LYS B C 1
ATOM 1327 O O . LYS B 1 20 ? 15.709 13.805 6.824 1.00 16.96 20 LYS B O 1
ATOM 1333 N N . VAL B 1 21 ? 15.682 16.035 7.052 1.00 16.75 21 VAL B N 1
ATOM 1334 C CA . VAL B 1 21 ? 14.909 15.996 8.288 1.00 15.60 21 VAL B CA 1
ATOM 1335 C C . VAL B 1 21 ? 13.494 15.524 7.968 1.00 15.95 21 VAL B C 1
ATOM 1336 O O . VAL B 1 21 ? 12.935 14.674 8.655 1.00 16.92 21 VAL B O 1
ATOM 1340 N N . ILE B 1 22 ? 12.914 16.071 6.912 1.00 15.54 22 ILE B N 1
ATOM 1341 C CA . ILE B 1 22 ? 11.575 15.681 6.523 1.00 17.07 22 ILE B CA 1
ATOM 1342 C C . ILE B 1 22 ? 11.558 14.198 6.198 1.00 18.65 22 ILE B C 1
ATOM 1343 O O . ILE B 1 22 ? 10.617 13.481 6.544 1.00 17.61 22 ILE B O 1
ATOM 1348 N N . GLN B 1 23 ? 12.613 13.746 5.535 1.00 19.55 23 GLN B N 1
ATOM 1349 C CA . GLN B 1 23 ? 12.745 12.350 5.152 1.00 22.86 23 GLN B CA 1
ATOM 1350 C C . GLN B 1 23 ? 12.766 11.441 6.388 1.00 23.16 23 GLN B C 1
ATOM 1351 O O . GLN B 1 23 ? 12.076 10.418 6.441 1.00 22.15 23 GLN B O 1
ATOM 1357 N N . TYR B 1 24 ? 13.561 11.807 7.384 1.00 23.27 24 TYR B N 1
ATOM 1358 C CA . TYR B 1 24 ? 13.623 11.004 8.597 1.00 24.80 24 TYR B CA 1
ATOM 1359 C C . TYR B 1 24 ? 12.279 11.019 9.344 1.00 23.13 24 TYR B C 1
ATOM 1360 O O . TYR B 1 24 ? 11.816 9.982 9.829 1.00 20.74 24 TYR B O 1
ATOM 1369 N N . ASN B 1 25 ? 11.669 12.198 9.453 1.00 20.40 25 ASN B N 1
ATOM 1370 C CA . ASN B 1 25 ? 10.394 12.323 10.150 1.00 19.23 25 ASN B CA 1
ATOM 1371 C C . ASN B 1 25 ? 9.397 11.356 9.544 1.00 18.48 25 ASN B C 1
ATOM 1372 O O . ASN B 1 25 ? 8.789 10.549 10.243 1.00 17.96 25 ASN B O 1
ATOM 1377 N N . MET B 1 26 ? 9.239 11.434 8.231 1.00 17.81 26 MET B N 1
ATOM 1378 C CA . MET B 1 26 ? 8.286 10.583 7.550 1.00 19.03 26 MET B CA 1
ATOM 1379 C C . MET B 1 26 ? 8.593 9.082 7.609 1.00 19.45 26 MET B C 1
ATOM 1380 O O . MET B 1 26 ? 7.699 8.261 7.432 1.00 19.03 26 MET B O 1
ATOM 1385 N N . SER B 1 27 ? 9.841 8.713 7.876 1.00 21.00 27 SER B N 1
ATOM 1386 C CA . SER B 1 27 ? 10.189 7.294 7.958 1.00 22.27 27 SER B CA 1
ATOM 1387 C C . SER B 1 27 ? 9.727 6.737 9.296 1.00 22.62 27 SER B C 1
ATOM 1388 O O . SER B 1 27 ? 9.455 5.547 9.424 1.00 23.59 27 SER B O 1
ATOM 1391 N N . ILE B 1 28 ? 9.637 7.618 10.288 1.00 23.54 28 ILE B N 1
ATOM 1392 C CA . ILE B 1 28 ? 9.216 7.247 11.638 1.00 22.66 28 ILE B CA 1
ATOM 1393 C C . ILE B 1 28 ? 7.696 7.220 11.751 1.00 20.27 28 ILE B C 1
ATOM 1394 O O . ILE B 1 28 ? 7.106 6.298 12.313 1.00 18.79 28 ILE B O 1
ATOM 1399 N N . LEU B 1 29 ? 7.068 8.258 11.223 1.00 19.11 29 LEU B N 1
ATOM 1400 C CA . LEU B 1 29 ? 5.622 8.372 11.284 1.00 17.91 29 LEU B CA 1
ATOM 1401 C C . LEU B 1 29 ? 4.980 7.385 10.338 1.00 18.42 29 LEU B C 1
ATOM 1402 O O . LEU B 1 29 ? 5.528 7.082 9.278 1.00 18.43 29 LEU B O 1
ATOM 1407 N N . THR B 1 30 ? 3.815 6.883 10.732 1.00 17.96 30 THR B N 1
ATOM 1408 C CA . THR B 1 30 ? 3.078 5.941 9.911 1.00 17.74 30 THR B CA 1
ATOM 1409 C C . THR B 1 30 ? 1.866 6.630 9.275 1.00 17.60 30 THR B C 1
ATOM 1410 O O . THR B 1 30 ? 1.543 7.764 9.613 1.00 15.78 30 THR B O 1
ATOM 1414 N N . ASP B 1 31 ? 1.202 5.949 8.351 1.00 18.04 31 ASP B N 1
ATOM 1415 C CA . ASP B 1 31 ? 0.087 6.539 7.620 1.00 19.60 31 ASP B CA 1
ATOM 1416 C C . ASP B 1 31 ? -1.059 7.235 8.355 1.00 20.11 31 ASP B C 1
ATOM 1417 O O . ASP B 1 31 ? -1.652 8.175 7.814 1.00 17.59 31 ASP B O 1
ATOM 1422 N N . GLU B 1 32 ? -1.380 6.791 9.567 1.00 21.27 32 GLU B N 1
ATOM 1423 C CA . GLU B 1 32 ? -2.503 7.381 10.296 1.00 21.47 32 GLU B CA 1
ATOM 1424 C C . GLU B 1 32 ? -2.378 8.877 10.564 1.00 21.50 32 GLU B C 1
ATOM 1425 O O . GLU B 1 32 ? -3.385 9.547 10.789 1.00 22.13 32 GLU B O 1
ATOM 1431 N N . VAL B 1 33 ? -1.157 9.407 10.537 1.00 19.62 33 VAL B N 1
ATOM 1432 C CA . VAL B 1 33 ? -0.963 10.829 10.793 1.00 18.44 33 VAL B CA 1
ATOM 1433 C C . VAL B 1 33 ? -0.550 11.582 9.535 1.00 18.09 33 VAL B C 1
ATOM 1434 O O . VAL B 1 33 ? -0.329 12.790 9.570 1.00 20.73 33 VAL B O 1
ATOM 1438 N N . LYS B 1 34 ? -0.472 10.880 8.415 1.00 18.21 34 LYS B N 1
ATOM 1439 C CA . LYS B 1 34 ? -0.048 11.518 7.183 1.00 15.55 34 LYS B CA 1
ATOM 1440 C C . LYS B 1 34 ? -1.143 12.140 6.327 1.00 16.52 34 LYS B C 1
ATOM 1441 O O . LYS B 1 34 ? -1.508 11.623 5.268 1.00 15.70 34 LYS B O 1
ATOM 1447 N N . GLN B 1 35 ? -1.657 13.271 6.799 1.00 15.10 35 GLN B N 1
ATOM 1448 C CA . GLN B 1 35 ? -2.689 14.017 6.093 1.00 15.06 35 GLN B CA 1
ATOM 1449 C C . GLN B 1 35 ? -2.074 14.711 4.878 1.00 13.94 35 GLN B C 1
ATOM 1450 O O . GLN B 1 35 ? -0.966 15.234 4.955 1.00 13.65 35 GLN B O 1
ATOM 1456 N N . PRO B 1 36 ? -2.773 14.711 3.727 1.00 14.88 36 PRO B N 1
ATOM 1457 C CA . PRO B 1 36 ? -2.166 15.390 2.572 1.00 15.79 36 PRO B CA 1
ATOM 1458 C C . PRO B 1 36 ? -1.900 16.838 2.972 1.00 17.93 36 PRO B C 1
ATOM 1459 O O . PRO B 1 36 ? -2.782 17.497 3.519 1.00 19.33 36 PRO B O 1
ATOM 1463 N N . MET B 1 37 ? -0.692 17.332 2.723 1.00 19.33 37 MET B N 1
ATOM 1464 C CA . MET B 1 37 ? -0.364 18.697 3.114 1.00 20.62 37 MET B CA 1
ATOM 1465 C C . MET B 1 37 ? -1.110 19.722 2.267 1.00 21.30 37 MET B C 1
ATOM 1466 O O . MET B 1 37 ? -1.151 19.625 1.041 1.00 20.69 37 MET B O 1
ATOM 1471 N N . GLU B 1 38 ? -1.710 20.699 2.938 1.00 21.87 38 GLU B N 1
ATOM 1472 C CA . GLU B 1 38 ? -2.475 21.741 2.270 1.00 23.84 38 GLU B CA 1
ATOM 1473 C C . GLU B 1 38 ? -2.279 23.113 2.882 1.00 26.28 38 GLU B C 1
ATOM 1474 O O . GLU B 1 38 ? -1.962 23.249 4.062 1.00 26.91 38 GLU B O 1
ATOM 1480 N N . GLU B 1 39 ? -2.502 24.132 2.065 1.00 27.27 39 GLU B N 1
ATOM 1481 C CA . GLU B 1 39 ? -2.395 25.501 2.515 1.00 29.42 39 GLU B CA 1
ATOM 1482 C C . GLU B 1 39 ? -3.783 26.063 2.266 1.00 29.85 39 GLU B C 1
ATOM 1483 O O . GLU B 1 39 ? -4.339 25.912 1.180 1.00 30.34 39 GLU B O 1
ATOM 1489 N N . VAL B 1 40 ? -4.371 26.677 3.279 1.00 29.61 40 VAL B N 1
ATOM 1490 C CA . VAL B 1 40 ? -5.705 27.223 3.115 1.00 30.59 40 VAL B CA 1
ATOM 1491 C C . VAL B 1 40 ? -5.694 28.737 3.298 1.00 31.67 40 VAL B C 1
ATOM 1492 O O . VAL B 1 40 ? -4.865 29.284 4.027 1.00 31.34 40 VAL B O 1
ATOM 1496 N N . SER B 1 41 ? -6.616 29.411 2.621 1.00 31.98 41 SER B N 1
ATOM 1497 C CA . SER B 1 41 ? -6.693 30.858 2.688 1.00 32.64 41 SER B CA 1
ATOM 1498 C C . SER B 1 41 ? -8.124 31.393 2.594 1.00 33.13 41 SER B C 1
ATOM 1499 O O . SER B 1 41 ? -8.941 30.895 1.815 1.00 33.23 41 SER B O 1
ATOM 1502 N N . LEU B 1 42 ? -8.421 32.403 3.404 1.00 32.28 42 LEU B N 1
ATOM 1503 C CA . LEU B 1 42 ? -9.737 33.033 3.406 1.00 31.32 42 LEU B CA 1
ATOM 1504 C C . LEU B 1 42 ? -9.571 34.546 3.420 1.00 31.12 42 LEU B C 1
ATOM 1505 O O . LEU B 1 42 ? -8.628 35.072 4.015 1.00 28.76 42 LEU B O 1
ATOM 1510 N N . VAL B 1 43 ? -10.489 35.241 2.755 1.00 30.67 43 VAL B N 1
ATOM 1511 C CA . VAL B 1 43 ? -10.440 36.694 2.700 1.00 31.64 43 VAL B CA 1
ATOM 1512 C C . VAL B 1 43 ? -11.836 37.303 2.737 1.00 31.88 43 VAL B C 1
ATOM 1513 O O . VAL B 1 43 ? -12.806 36.706 2.271 1.00 31.26 43 VAL B O 1
ATOM 1517 N N . VAL B 1 44 ? -11.930 38.490 3.321 1.00 33.43 44 VAL B N 1
ATOM 1518 C CA . VAL B 1 44 ? -13.192 39.203 3.384 1.00 34.53 44 VAL B CA 1
ATOM 1519 C C . VAL B 1 44 ? -13.084 40.312 2.332 1.00 36.18 44 VAL B C 1
ATOM 1520 O O . VAL B 1 44 ? -12.172 41.145 2.367 1.00 33.89 44 VAL B O 1
ATOM 1524 N N . LYS B 1 45 ? -14.006 40.300 1.376 1.00 40.56 45 LYS B N 1
ATOM 1525 C CA . LYS B 1 45 ? -13.977 41.279 0.301 1.00 43.99 45 LYS B CA 1
ATOM 1526 C C . LYS B 1 45 ? -15.141 42.250 0.214 1.00 46.21 45 LYS B C 1
ATOM 1527 O O . LYS B 1 45 ? -16.232 42.028 0.748 1.00 45.39 45 LYS B O 1
ATOM 1533 N N . ASN B 1 46 ? -14.865 43.338 -0.488 1.00 49.50 46 ASN B N 1
ATOM 1534 C CA . ASN B 1 46 ? -15.814 44.401 -0.723 1.00 52.00 46 ASN B CA 1
ATOM 1535 C C . ASN B 1 46 ? -16.603 44.024 -1.963 1.00 53.67 46 ASN B C 1
ATOM 1536 O O . ASN B 1 46 ? -16.256 43.068 -2.661 1.00 53.37 46 ASN B O 1
ATOM 1541 N N . GLU B 1 47 ? -17.661 44.774 -2.241 1.00 55.33 47 GLU B N 1
ATOM 1542 C CA . GLU B 1 47 ? -18.475 44.515 -3.419 1.00 56.41 47 GLU B CA 1
ATOM 1543 C C . GLU B 1 47 ? -17.566 44.662 -4.646 1.00 55.78 47 GLU B C 1
ATOM 1544 O O . GLU B 1 47 ? -17.736 43.976 -5.654 1.00 55.03 47 GLU B O 1
ATOM 1550 N N . GLU B 1 48 ? -16.583 45.549 -4.537 1.00 55.20 48 GLU B N 1
ATOM 1551 C CA . GLU B 1 48 ? -15.641 45.808 -5.623 1.00 54.64 48 GLU B CA 1
ATOM 1552 C C . GLU B 1 48 ? -14.469 44.827 -5.598 1.00 53.75 48 GLU B C 1
ATOM 1553 O O . GLU B 1 48 ? -13.519 44.971 -6.370 1.00 53.67 48 GLU B O 1
ATOM 1559 N N . GLY B 1 49 ? -14.533 43.840 -4.707 1.00 52.71 49 GLY B N 1
ATOM 1560 C CA . GLY B 1 49 ? -13.456 42.871 -4.607 1.00 51.12 49 GLY B CA 1
ATOM 1561 C C . GLY B 1 49 ? -12.265 43.437 -3.856 1.00 50.16 49 GLY B C 1
ATOM 1562 O O . GLY B 1 49 ? -11.126 42.996 -4.038 1.00 49.79 49 GLY B O 1
ATOM 1563 N N . LYS B 1 50 ? -12.530 44.435 -3.018 1.00 48.92 50 LYS B N 1
ATOM 1564 C CA . LYS B 1 50 ? -11.492 45.066 -2.216 1.00 46.66 50 LYS B CA 1
ATOM 1565 C C . LYS B 1 50 ? -11.373 44.214 -0.960 1.00 44.97 50 LYS B C 1
ATOM 1566 O O . LYS B 1 50 ? -12.380 43.799 -0.393 1.00 43.86 50 LYS B O 1
ATOM 1572 N N . ILE B 1 51 ? -10.151 43.948 -0.521 1.00 42.97 51 ILE B N 1
ATOM 1573 C CA . ILE B 1 51 ? -9.958 43.126 0.665 1.00 41.79 51 ILE B CA 1
ATOM 1574 C C . ILE B 1 51 ? -9.506 43.903 1.903 1.00 40.00 51 ILE B C 1
ATOM 1575 O O . ILE B 1 51 ? -8.529 44.645 1.857 1.00 38.46 51 ILE B O 1
ATOM 1580 N N . PHE B 1 52 ? -10.231 43.735 3.009 1.00 39.45 52 PHE B N 1
ATOM 1581 C CA . PHE B 1 52 ? -9.873 44.403 4.256 1.00 38.37 52 PHE B CA 1
ATOM 1582 C C . PHE B 1 52 ? -9.562 43.398 5.352 1.00 35.69 52 PHE B C 1
ATOM 1583 O O . PHE B 1 52 ? -9.488 43.756 6.527 1.00 33.70 52 PHE B O 1
ATOM 1591 N N . GLY B 1 53 ? -9.381 42.141 4.968 1.00 33.40 53 GLY B N 1
ATOM 1592 C CA . GLY B 1 53 ? -9.071 41.118 5.948 1.00 31.69 53 GLY B CA 1
ATOM 1593 C C . GLY B 1 53 ? -8.886 39.736 5.359 1.00 29.17 53 GLY B C 1
ATOM 1594 O O . GLY B 1 53 ? -9.282 39.475 4.226 1.00 29.29 53 GLY B O 1
ATOM 1595 N N . GLY B 1 54 ? -8.277 38.848 6.135 1.00 27.01 54 GLY B N 1
ATOM 1596 C CA . GLY B 1 54 ? -8.063 37.493 5.675 1.00 25.51 54 GLY B CA 1
ATOM 1597 C C . GLY B 1 54 ? -7.264 36.678 6.672 1.00 24.83 54 GLY B C 1
ATOM 1598 O O . GLY B 1 54 ? -6.716 37.209 7.633 1.00 24.27 54 GLY B O 1
ATOM 1599 N N . VAL B 1 55 ? -7.204 35.374 6.443 1.00 23.23 55 VAL B N 1
ATOM 1600 C CA . VAL B 1 55 ? -6.453 34.482 7.309 1.00 20.98 55 VAL B CA 1
ATOM 1601 C C . VAL B 1 55 ? -5.886 33.361 6.449 1.00 20.84 55 VAL B C 1
ATOM 1602 O O . VAL B 1 55 ? -6.524 32.917 5.488 1.00 20.55 55 VAL B O 1
ATOM 1606 N N . THR B 1 56 ? -4.671 32.931 6.776 1.00 21.53 56 THR B N 1
ATOM 1607 C CA . THR B 1 56 ? -4.016 31.857 6.038 1.00 22.14 56 THR B CA 1
ATOM 1608 C C . THR B 1 56 ? -3.432 30.842 7.004 1.00 20.71 56 THR B C 1
ATOM 1609 O O . THR B 1 56 ? -2.976 31.186 8.090 1.00 19.23 56 THR B O 1
ATOM 1613 N N . GLY B 1 57 ? -3.455 29.585 6.593 1.00 20.77 57 GLY B N 1
ATOM 1614 C CA . GLY B 1 57 ? -2.923 28.531 7.427 1.00 21.44 57 GLY B CA 1
ATOM 1615 C C . GLY B 1 57 ? -2.429 27.357 6.614 1.00 21.11 57 GLY B C 1
ATOM 1616 O O . GLY B 1 57 ? -2.652 27.270 5.407 1.00 20.81 57 GLY B O 1
ATOM 1617 N N . THR B 1 58 ? -1.766 26.435 7.295 1.00 20.93 58 THR B N 1
ATOM 1618 C CA . THR B 1 58 ? -1.214 25.251 6.655 1.00 19.78 58 THR B CA 1
ATOM 1619 C C . THR B 1 58 ? -1.660 24.019 7.434 1.00 18.61 58 THR B C 1
ATOM 1620 O O . THR B 1 58 ? -1.602 24.009 8.665 1.00 17.64 58 THR B O 1
ATOM 1624 N N . MET B 1 59 ? -2.111 22.992 6.717 1.00 16.30 59 MET B N 1
ATOM 1625 C CA . MET B 1 59 ? -2.555 21.754 7.352 1.00 15.79 59 MET B CA 1
ATOM 1626 C C . MET B 1 59 ? -1.642 20.571 7.044 1.00 16.53 59 MET B C 1
ATOM 1627 O O . MET B 1 59 ? -1.183 20.399 5.906 1.00 15.25 59 MET B O 1
ATOM 1632 N N . TYR B 1 60 ? -1.397 19.766 8.076 1.00 15.79 60 TYR B N 1
ATOM 1633 C CA . TYR B 1 60 ? -0.607 18.546 7.993 1.00 15.84 60 TYR B CA 1
ATOM 1634 C C . TYR B 1 60 ? -0.662 17.877 9.363 1.00 16.66 60 TYR B C 1
ATOM 1635 O O . TYR B 1 60 ? -0.996 18.526 10.349 1.00 16.04 60 TYR B O 1
ATOM 1644 N N . PHE B 1 61 ? -0.367 16.580 9.416 1.00 15.98 61 PHE B N 1
ATOM 1645 C CA . PHE B 1 61 ? -0.432 15.821 10.665 1.00 15.44 61 PHE B CA 1
ATOM 1646 C C . PHE B 1 61 ? -1.834 15.936 11.250 1.00 14.97 61 PHE B C 1
ATOM 1647 O O . PHE B 1 61 ? -2.029 15.743 12.452 1.00 16.47 61 PHE B O 1
ATOM 1655 N N . TYR B 1 62 ? -2.807 16.253 10.406 1.00 14.13 62 TYR B N 1
ATOM 1656 C CA . TYR B 1 62 ? -4.188 16.424 10.852 1.00 14.35 62 TYR B CA 1
ATOM 1657 C C . TYR B 1 62 ? -4.343 17.512 11.924 1.00 14.78 62 TYR B C 1
ATOM 1658 O O . TYR B 1 62 ? -4.973 17.314 12.975 1.00 13.45 62 TYR B O 1
ATOM 1667 N N . HIS B 1 63 ? -3.743 18.664 11.634 1.00 13.20 63 HIS B N 1
ATOM 1668 C CA . HIS B 1 63 ? -3.817 19.830 12.491 1.00 12.92 63 HIS B CA 1
ATOM 1669 C C . HIS B 1 63 ? -3.695 21.015 11.552 1.00 14.08 63 HIS B C 1
ATOM 1670 O O . HIS B 1 63 ? -3.159 20.893 10.437 1.00 14.33 63 HIS B O 1
ATOM 1677 N N . LEU B 1 64 ? -4.226 22.149 11.993 1.00 12.03 64 LEU B N 1
ATOM 1678 C CA . LEU B 1 64 ? -4.169 23.376 11.222 1.00 13.41 64 LEU B CA 1
ATOM 1679 C C . LEU B 1 64 ? -3.276 24.339 11.970 1.00 13.99 64 LEU B C 1
ATOM 1680 O O . LEU B 1 64 ? -3.412 24.507 13.186 1.00 14.72 64 LEU B O 1
ATOM 1685 N N . HIS B 1 65 ? -2.330 24.938 11.264 1.00 14.05 65 HIS B N 1
ATOM 1686 C CA . HIS B 1 65 ? -1.507 25.937 11.897 1.00 15.02 65 HIS B CA 1
ATOM 1687 C C . HIS B 1 65 ? -1.905 27.238 11.216 1.00 15.28 65 HIS B C 1
ATOM 1688 O O . HIS B 1 65 ? -1.769 27.382 10.004 1.00 14.16 65 HIS B O 1
ATOM 1695 N N . ILE B 1 66 ? -2.442 28.170 11.990 1.00 15.24 66 ILE B N 1
ATOM 1696 C CA . ILE B 1 66 ? -2.839 29.449 11.426 1.00 15.98 66 ILE B CA 1
ATOM 1697 C C . ILE B 1 66 ? -1.575 30.290 11.369 1.00 17.38 66 ILE B C 1
ATOM 1698 O O . ILE B 1 66 ? -0.982 30.609 12.397 1.00 17.92 66 ILE B O 1
ATOM 1703 N N . ASP B 1 67 ? -1.145 30.620 10.156 1.00 17.19 67 ASP B N 1
ATOM 1704 C CA . ASP B 1 67 ? 0.088 31.376 9.981 1.00 18.93 67 ASP B CA 1
ATOM 1705 C C . ASP B 1 67 ? -0.076 32.890 10.098 1.00 19.04 67 ASP B C 1
ATOM 1706 O O . ASP B 1 67 ? 0.745 33.557 10.740 1.00 18.36 67 ASP B O 1
ATOM 1711 N N . PHE B 1 68 ? -1.129 33.425 9.481 1.00 19.65 68 PHE B N 1
ATOM 1712 C CA . PHE B 1 68 ? -1.400 34.861 9.517 1.00 20.80 68 PHE B CA 1
ATOM 1713 C C . PHE B 1 68 ? -2.891 35.185 9.509 1.00 21.15 68 PHE B C 1
ATOM 1714 O O . PHE B 1 68 ? -3.681 34.521 8.843 1.00 22.27 68 PHE B O 1
ATOM 1722 N N . LEU B 1 69 ? -3.259 36.217 10.263 1.00 22.75 69 LEU B N 1
ATOM 1723 C CA . LEU B 1 69 ? -4.639 36.676 10.358 1.00 23.29 69 LEU B CA 1
ATOM 1724 C C . LEU B 1 69 ? -4.587 38.194 10.342 1.00 25.34 69 LEU B C 1
ATOM 1725 O O . LEU B 1 69 ? -3.996 38.815 11.227 1.00 25.78 69 LEU B O 1
ATOM 1730 N N . TRP B 1 70 ? -5.207 38.793 9.334 1.00 25.37 70 TRP B N 1
ATOM 1731 C CA . TRP B 1 70 ? -5.200 40.235 9.210 1.00 25.21 70 TRP B CA 1
ATOM 1732 C C . TRP B 1 70 ? -6.593 40.820 9.065 1.00 25.80 70 TRP B C 1
ATOM 1733 O O . TRP B 1 70 ? -7.500 40.195 8.520 1.00 25.07 70 TRP B O 1
ATOM 1744 N N . VAL B 1 71 ? -6.750 42.032 9.576 1.00 26.51 71 VAL B N 1
ATOM 1745 C CA . VAL B 1 71 ? -7.999 42.778 9.483 1.00 27.37 71 VAL B CA 1
ATOM 1746 C C . VAL B 1 71 ? -7.555 44.236 9.398 1.00 28.58 71 VAL B C 1
ATOM 1747 O O . VAL B 1 71 ? -6.863 44.731 10.293 1.00 28.62 71 VAL B O 1
ATOM 1751 N N . ASP B 1 72 ? -7.917 44.917 8.315 1.00 28.86 72 ASP B N 1
ATOM 1752 C CA . ASP B 1 72 ? -7.502 46.300 8.174 1.00 30.45 72 ASP B CA 1
ATOM 1753 C C . ASP B 1 72 ? -7.878 47.062 9.422 1.00 30.57 72 ASP B C 1
ATOM 1754 O O . ASP B 1 72 ? -8.959 46.879 9.966 1.00 28.54 72 ASP B O 1
ATOM 1759 N N . GLU B 1 73 ? -6.967 47.918 9.863 1.00 33.40 73 GLU B N 1
ATOM 1760 C CA . GLU B 1 73 ? -7.157 48.722 11.059 1.00 36.19 73 GLU B CA 1
ATOM 1761 C C . GLU B 1 73 ? -8.454 49.537 11.067 1.00 36.06 73 GLU B C 1
ATOM 1762 O O . GLU B 1 73 ? -9.143 49.612 12.084 1.00 37.53 73 GLU B O 1
ATOM 1768 N N . SER B 1 74 ? -8.797 50.133 9.934 1.00 35.87 74 SER B N 1
ATOM 1769 C CA . SER B 1 74 ? -10.000 50.953 9.849 1.00 34.76 74 SER B CA 1
ATOM 1770 C C . SER B 1 74 ? -11.274 50.188 10.161 1.00 33.81 74 SER B C 1
ATOM 1771 O O . SER B 1 74 ? -12.340 50.783 10.293 1.00 34.93 74 SER B O 1
ATOM 1774 N N . VAL B 1 75 ? -11.170 48.875 10.292 1.00 31.61 75 VAL B N 1
ATOM 1775 C CA . VAL B 1 75 ? -12.355 48.070 10.540 1.00 29.75 75 VAL B CA 1
ATOM 1776 C C . VAL B 1 75 ? -12.109 47.054 11.651 1.00 27.83 75 VAL B C 1
ATOM 1777 O O . VAL B 1 75 ? -12.840 46.076 11.784 1.00 25.96 75 VAL B O 1
ATOM 1781 N N . ARG B 1 76 ? -11.098 47.324 12.474 1.00 27.57 76 ARG B N 1
ATOM 1782 C CA . ARG B 1 76 ? -10.696 46.400 13.531 1.00 26.84 76 ARG B CA 1
ATOM 1783 C C . ARG B 1 76 ? -11.707 46.041 14.612 1.00 26.92 76 ARG B C 1
ATOM 1784 O O . ARG B 1 76 ? -11.563 45.001 15.258 1.00 27.55 76 ARG B O 1
ATOM 1792 N N . HIS B 1 77 ? -12.725 46.868 14.814 1.00 26.01 77 HIS B N 1
ATOM 1793 C CA . HIS B 1 77 ? -13.710 46.563 15.846 1.00 24.88 77 HIS B CA 1
ATOM 1794 C C . HIS B 1 77 ? -14.986 45.993 15.248 1.00 26.06 77 HIS B C 1
ATOM 1795 O O . HIS B 1 77 ? -15.974 45.809 15.955 1.00 26.59 77 HIS B O 1
ATOM 1802 N N . ASP B 1 78 ? -14.963 45.702 13.952 1.00 25.51 78 ASP B N 1
ATOM 1803 C CA . ASP B 1 78 ? -16.157 45.208 13.282 1.00 24.46 78 ASP B CA 1
ATOM 1804 C C . ASP B 1 78 ? -16.409 43.707 13.299 1.00 24.74 78 ASP B C 1
ATOM 1805 O O . ASP B 1 78 ? -17.378 43.237 12.704 1.00 24.83 78 ASP B O 1
ATOM 1810 N N . GLY B 1 79 ? -15.544 42.956 13.972 1.00 25.32 79 GLY B N 1
ATOM 1811 C CA . GLY B 1 79 ? -15.749 41.519 14.079 1.00 26.86 79 GLY B CA 1
ATOM 1812 C C . GLY B 1 79 ? -15.448 40.610 12.896 1.00 26.66 79 GLY B C 1
ATOM 1813 O O . GLY B 1 79 ? -15.954 39.493 12.831 1.00 27.12 79 GLY B O 1
ATOM 1814 N N . TYR B 1 80 ? -14.632 41.062 11.955 1.00 26.77 80 TYR B N 1
ATOM 1815 C CA . TYR B 1 80 ? -14.291 40.216 10.821 1.00 27.26 80 TYR B CA 1
ATOM 1816 C C . TYR B 1 80 ? -13.281 39.167 11.267 1.00 27.68 80 TYR B C 1
ATOM 1817 O O . TYR B 1 80 ? -13.203 38.076 10.695 1.00 26.78 80 TYR B O 1
ATOM 1826 N N . GLY B 1 81 ? -12.517 39.504 12.302 1.00 26.85 81 GLY B N 1
ATOM 1827 C CA . GLY B 1 81 ? -11.525 38.583 12.820 1.00 26.88 81 GLY B CA 1
ATOM 1828 C C . GLY B 1 81 ? -12.157 37.294 13.298 1.00 27.11 81 GLY B C 1
ATOM 1829 O O . GLY B 1 81 ? -11.669 36.209 12.989 1.00 26.79 81 GLY B O 1
ATOM 1830 N N . SER B 1 82 ? -13.243 37.409 14.056 1.00 26.55 82 SER B N 1
ATOM 1831 C CA . SER B 1 82 ? -13.927 36.231 14.567 1.00 26.11 82 SER B CA 1
ATOM 1832 C C . SER B 1 82 ? -14.500 35.394 13.452 1.00 25.43 82 SER B C 1
ATOM 1833 O O . SER B 1 82 ? -14.406 34.171 13.488 1.00 24.79 82 SER B O 1
ATOM 1836 N N . GLN B 1 83 ? -15.112 36.050 12.470 1.00 25.84 83 GLN B N 1
ATOM 1837 C CA . GLN B 1 83 ? -15.714 35.334 11.346 1.00 27.29 83 GLN B CA 1
ATOM 1838 C C . GLN B 1 83 ? -14.664 34.493 10.625 1.00 25.25 83 GLN B C 1
ATOM 1839 O O . GLN B 1 83 ? -14.892 33.326 10.325 1.00 24.55 83 GLN B O 1
ATOM 1845 N N . LEU B 1 84 ? -13.514 35.102 10.357 1.00 23.93 84 LEU B N 1
ATOM 1846 C CA . LEU B 1 84 ? -12.420 34.432 9.672 1.00 22.25 84 LEU B CA 1
ATOM 1847 C C . LEU B 1 84 ? -11.926 33.225 10.463 1.00 22.74 84 LEU B C 1
ATOM 1848 O O . LEU B 1 84 ? -11.626 32.179 9.885 1.00 22.18 84 LEU B O 1
ATOM 1853 N N . LEU B 1 85 ? -11.851 33.374 11.783 1.00 21.95 85 LEU B N 1
ATOM 1854 C CA . LEU B 1 85 ? -11.394 32.304 12.660 1.00 23.07 85 LEU B CA 1
ATOM 1855 C C . LEU B 1 85 ? -12.389 31.143 12.682 1.00 23.58 85 LEU B C 1
ATOM 1856 O O . LEU B 1 85 ? -11.996 29.974 12.641 1.00 23.97 85 LEU B O 1
ATOM 1861 N N . HIS B 1 86 ? -13.677 31.472 12.741 1.00 24.62 86 HIS B N 1
ATOM 1862 C CA . HIS B 1 86 ? -14.739 30.467 12.752 1.00 25.02 86 HIS B CA 1
ATOM 1863 C C . HIS B 1 86 ? -14.753 29.697 11.451 1.00 23.87 86 HIS B C 1
ATOM 1864 O O . HIS B 1 86 ? -14.911 28.479 11.438 1.00 22.43 86 HIS B O 1
ATOM 1871 N N . GLU B 1 87 ? -14.599 30.432 10.354 1.00 23.75 87 GLU B N 1
ATOM 1872 C CA . GLU B 1 87 ? -14.603 29.856 9.021 1.00 24.90 87 GLU B CA 1
ATOM 1873 C C . GLU B 1 87 ? -13.466 28.882 8.785 1.00 23.48 87 GLU B C 1
ATOM 1874 O O . GLU B 1 87 ? -13.687 27.753 8.341 1.00 22.67 87 GLU B O 1
ATOM 1880 N N . ILE B 1 88 ? -12.245 29.311 9.078 1.00 21.69 88 ILE B N 1
ATOM 1881 C CA . ILE B 1 88 ? -11.116 28.436 8.841 1.00 19.98 88 ILE B CA 1
ATOM 1882 C C . ILE B 1 88 ? -11.177 27.230 9.776 1.00 20.61 88 ILE B C 1
ATOM 1883 O O . ILE B 1 88 ? -10.744 26.137 9.406 1.00 20.08 88 ILE B O 1
ATOM 1888 N N . GLU B 1 89 ? -11.737 27.415 10.972 1.00 19.91 89 GLU B N 1
ATOM 1889 C CA . GLU B 1 89 ? -11.872 26.306 11.915 1.00 20.81 89 GLU B CA 1
ATOM 1890 C C . GLU B 1 89 ? -12.824 25.274 11.331 1.00 22.14 89 GLU B C 1
ATOM 1891 O O . GLU B 1 89 ? -12.621 24.069 11.482 1.00 21.20 89 GLU B O 1
ATOM 1897 N N . GLY B 1 90 ? -13.869 25.760 10.663 1.00 21.91 90 GLY B N 1
ATOM 1898 C CA . GLY B 1 90 ? -14.829 24.867 10.049 1.00 20.88 90 GLY B CA 1
ATOM 1899 C C . GLY B 1 90 ? -14.129 24.045 8.982 1.00 21.55 90 GLY B C 1
ATOM 1900 O O . GLY B 1 90 ? -14.337 22.830 8.879 1.00 20.70 90 GLY B O 1
ATOM 1901 N N . ILE B 1 91 ? -13.287 24.708 8.189 1.00 20.33 91 ILE B N 1
ATOM 1902 C CA . ILE B 1 91 ? -12.554 24.024 7.131 1.00 19.79 91 ILE B CA 1
ATOM 1903 C C . ILE B 1 91 ? -11.648 22.969 7.744 1.00 18.70 91 ILE B C 1
ATOM 1904 O O . ILE B 1 91 ? -11.573 21.841 7.257 1.00 17.66 91 ILE B O 1
ATOM 1909 N N . ALA B 1 92 ? -10.971 23.343 8.824 1.00 17.75 92 ALA B N 1
ATOM 1910 C CA . ALA B 1 92 ? -10.076 22.431 9.517 1.00 17.50 92 ALA B CA 1
ATOM 1911 C C . ALA B 1 92 ? -10.820 21.170 9.982 1.00 18.72 92 ALA B C 1
ATOM 1912 O O . ALA B 1 92 ? -10.344 20.055 9.768 1.00 19.46 92 ALA B O 1
ATOM 1914 N N . LYS B 1 93 ? -11.982 21.334 10.613 1.00 19.73 93 LYS B N 1
ATOM 1915 C CA . LYS B 1 93 ? -12.747 20.174 11.076 1.00 23.59 93 LYS B CA 1
ATOM 1916 C C . LYS B 1 93 ? -13.147 19.268 9.914 1.00 24.00 93 LYS B C 1
ATOM 1917 O O . LYS B 1 93 ? -13.057 18.045 9.998 1.00 25.13 93 LYS B O 1
ATOM 1923 N N . GLU B 1 94 ? -13.608 19.881 8.834 1.00 24.81 94 GLU B N 1
ATOM 1924 C CA . GLU B 1 94 ? -14.028 19.134 7.658 1.00 24.73 94 GLU B CA 1
ATOM 1925 C C . GLU B 1 94 ? -12.886 18.329 7.050 1.00 23.24 94 GLU B C 1
ATOM 1926 O O . GLU B 1 94 ? -13.121 17.290 6.442 1.00 22.73 94 GLU B O 1
ATOM 1932 N N . LYS B 1 95 ? -11.655 18.807 7.213 1.00 22.20 95 LYS B N 1
ATOM 1933 C CA . LYS B 1 95 ? -10.489 18.114 6.672 1.00 22.18 95 LYS B CA 1
ATOM 1934 C C . LYS B 1 95 ? -9.963 17.058 7.627 1.00 21.03 95 LYS B C 1
ATOM 1935 O O . LYS B 1 95 ? -9.014 16.358 7.310 1.00 20.82 95 LYS B O 1
ATOM 1941 N N . GLY B 1 96 ? -10.566 16.956 8.805 1.00 20.31 96 GLY B N 1
ATOM 1942 C CA . GLY B 1 96 ? -10.124 15.960 9.766 1.00 19.16 96 GLY B CA 1
ATOM 1943 C C . GLY B 1 96 ? -9.059 16.412 10.755 1.00 18.26 96 GLY B C 1
ATOM 1944 O O . GLY B 1 96 ? -8.441 15.587 11.415 1.00 18.29 96 GLY B O 1
ATOM 1945 N N . CYS B 1 97 ? -8.834 17.714 10.871 1.00 17.84 97 CYS B N 1
ATOM 1946 C CA . CYS B 1 97 ? -7.836 18.206 11.814 1.00 17.24 97 CYS B CA 1
ATOM 1947 C C . CYS B 1 97 ? -8.275 17.927 13.255 1.00 17.46 97 CYS B C 1
ATOM 1948 O O . CYS B 1 97 ? -9.453 18.038 13.587 1.00 17.96 97 CYS B O 1
ATOM 1951 N N . ARG B 1 98 ? -7.317 17.552 14.095 1.00 17.50 98 ARG B N 1
ATOM 1952 C CA . ARG B 1 98 ? -7.565 17.219 15.496 1.00 16.99 98 ARG B CA 1
ATOM 1953 C C . ARG B 1 98 ? -7.361 18.421 16.392 1.00 16.88 98 ARG B C 1
ATOM 1954 O O . ARG B 1 98 ? -7.821 18.439 17.529 1.00 16.91 98 ARG B O 1
ATOM 1962 N N . LEU B 1 99 ? -6.638 19.409 15.888 1.00 16.24 99 LEU B N 1
ATOM 1963 C CA . LEU B 1 99 ? -6.368 20.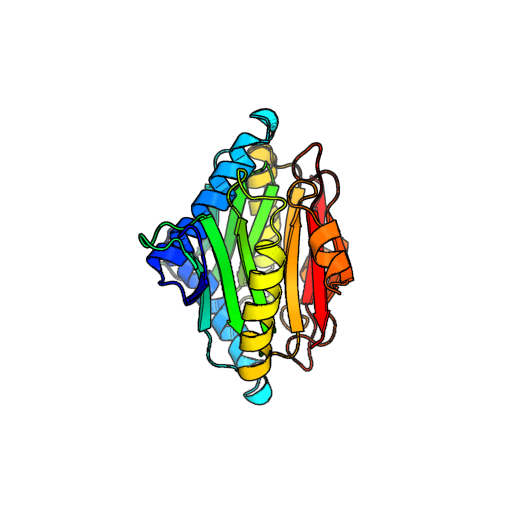597 16.666 1.00 17.29 99 LEU B CA 1
ATOM 1964 C C . LEU B 1 99 ? -5.889 21.725 15.796 1.00 16.57 99 LEU B C 1
ATOM 1965 O O . LEU B 1 99 ? -5.605 21.549 14.616 1.00 15.41 99 LEU B O 1
ATOM 1970 N N . ILE B 1 100 ? -5.789 22.893 16.406 1.00 14.98 100 ILE B N 1
ATOM 1971 C CA . ILE B 1 100 ? -5.323 24.070 15.718 1.00 14.77 100 ILE B CA 1
ATOM 1972 C C . ILE B 1 100 ? -4.222 24.664 16.576 1.00 15.66 100 ILE B C 1
ATOM 1973 O O . ILE B 1 100 ? -4.367 24.752 17.800 1.00 14.83 100 ILE B O 1
ATOM 1978 N N . LEU B 1 101 ? -3.111 25.035 15.939 1.00 14.27 101 LEU B N 1
ATOM 1979 C CA . LEU B 1 101 ? -1.993 25.647 16.644 1.00 13.47 101 LEU B CA 1
ATOM 1980 C C . LEU B 1 101 ? -1.713 26.999 16.019 1.00 14.71 101 LEU B C 1
ATOM 1981 O O . LEU B 1 101 ? -1.878 27.190 14.808 1.00 14.86 101 LEU B O 1
ATOM 1986 N N . LEU B 1 102 ? -1.291 27.941 16.852 1.00 15.14 102 LEU B N 1
ATOM 1987 C CA . LEU B 1 102 ? -0.966 29.276 16.382 1.00 17.51 102 LEU B CA 1
ATOM 1988 C C . LEU B 1 102 ? -0.227 29.985 17.499 1.00 17.82 102 LEU B C 1
ATOM 1989 O O . LEU B 1 102 ? -0.237 29.526 18.644 1.00 16.30 102 LEU B O 1
ATOM 1994 N N . ASP B 1 103 ? 0.457 31.070 17.156 1.00 18.72 103 ASP B N 1
ATOM 1995 C CA . ASP B 1 103 ? 1.138 31.864 18.167 1.00 19.33 103 ASP B CA 1
ATOM 1996 C C . ASP B 1 103 ? 0.758 33.316 17.917 1.00 19.35 103 ASP B C 1
ATOM 1997 O O . ASP B 1 103 ? 0.340 33.692 16.817 1.00 18.80 103 ASP B O 1
ATOM 2002 N N . SER B 1 104 ? 0.878 34.125 18.955 1.00 18.70 104 SER B N 1
ATOM 2003 C CA . SER B 1 104 ? 0.525 35.520 18.857 1.00 18.62 104 SER B CA 1
ATOM 2004 C C . SER B 1 104 ? 1.417 36.346 19.762 1.00 18.92 104 SER B C 1
ATOM 2005 O O . SER B 1 104 ? 1.602 36.026 20.935 1.00 18.16 104 SER B O 1
ATOM 2008 N N . PHE B 1 105 ? 2.002 37.395 19.206 1.00 17.95 105 PHE B N 1
ATOM 2009 C CA . PHE B 1 105 ? 2.819 38.278 20.012 1.00 18.27 105 PHE B CA 1
ATOM 2010 C C . PHE B 1 105 ? 1.828 39.122 20.807 1.00 18.40 105 PHE B C 1
ATOM 2011 O O . PHE B 1 105 ? 0.646 39.206 20.445 1.00 18.88 105 PHE B O 1
ATOM 2019 N N . SER B 1 106 ? 2.302 39.730 21.889 1.00 18.45 106 SER B N 1
ATOM 2020 C CA . SER B 1 106 ? 1.462 40.567 22.750 1.00 19.00 106 SER B CA 1
ATOM 2021 C C . SER B 1 106 ? 0.785 41.715 22.000 1.00 18.80 106 SER B C 1
ATOM 2022 O O . SER B 1 106 ? -0.248 42.216 22.432 1.00 18.66 106 SER B O 1
ATOM 2025 N N . PHE B 1 107 ? 1.376 42.135 20.885 1.00 18.99 107 PHE B N 1
ATOM 2026 C CA . PHE B 1 107 ? 0.804 43.212 20.088 1.00 19.78 107 PHE B CA 1
ATOM 2027 C C . PHE B 1 107 ? -0.127 42.692 18.990 1.00 21.67 107 PHE B C 1
ATOM 2028 O O . PHE B 1 107 ? -0.564 43.461 18.128 1.00 23.41 107 PHE B O 1
ATOM 2036 N N . GLN B 1 108 ? -0.440 41.394 19.027 1.00 21.61 108 GLN B N 1
ATOM 2037 C CA . GLN B 1 108 ? -1.335 40.799 18.031 1.00 21.74 108 GLN B CA 1
ATOM 2038 C C . GLN B 1 108 ? -2.634 40.262 18.641 1.00 22.45 108 GLN B C 1
ATOM 2039 O O . GLN B 1 108 ? -3.308 39.399 18.060 1.00 21.13 108 GLN B O 1
ATOM 2045 N N . ALA B 1 109 ? -2.973 40.776 19.820 1.00 21.63 109 ALA B N 1
ATOM 2046 C CA . ALA B 1 109 ? -4.198 40.400 20.520 1.00 21.45 109 ALA B CA 1
ATOM 2047 C C . ALA B 1 109 ? -4.318 38.950 20.983 1.00 21.01 109 ALA B C 1
ATOM 2048 O O . ALA B 1 109 ? -5.216 38.220 20.543 1.00 19.44 109 ALA B O 1
ATOM 2050 N N . PRO B 1 110 ? -3.419 38.511 21.877 1.00 20.14 110 PRO B N 1
ATOM 2051 C CA . PRO B 1 110 ? -3.560 37.124 22.319 1.00 20.49 110 PRO B CA 1
ATOM 2052 C C . PRO B 1 110 ? -4.923 36.879 22.971 1.00 21.32 110 PRO B C 1
ATOM 2053 O O . PRO B 1 110 ? -5.447 35.772 22.926 1.00 20.92 110 PRO B O 1
ATOM 2057 N N . GLU B 1 111 ? -5.503 37.920 23.563 1.00 21.17 111 GLU B N 1
ATOM 2058 C CA . GLU B 1 111 ? -6.802 37.801 24.219 1.00 21.99 111 GLU B CA 1
ATOM 2059 C C . GLU B 1 111 ? -7.911 37.402 23.221 1.00 22.54 111 GLU B C 1
ATOM 2060 O O . GLU B 1 111 ? -8.879 36.730 23.588 1.00 21.27 111 GLU B O 1
ATOM 2066 N N . PHE B 1 112 ? -7.753 37.808 21.959 1.00 23.22 112 PHE B N 1
ATOM 2067 C CA . PHE B 1 112 ? -8.707 37.489 20.892 1.00 22.11 112 PHE B CA 1
ATOM 2068 C C . PHE B 1 112 ? -8.797 35.976 20.715 1.00 22.32 112 PHE B C 1
ATOM 2069 O O . PHE B 1 112 ? -9.883 35.425 20.504 1.00 22.17 112 PHE B O 1
ATOM 2077 N N . TYR B 1 113 ? -7.651 35.305 20.799 1.00 20.86 113 TYR B N 1
ATOM 2078 C CA . TYR B 1 113 ? -7.612 33.855 20.658 1.00 20.24 113 TYR B CA 1
ATOM 2079 C C . TYR B 1 113 ? -8.182 33.200 21.896 1.00 21.66 113 TYR B C 1
ATOM 2080 O O . TYR B 1 113 ? -8.873 32.193 21.800 1.00 24.03 113 TYR B O 1
ATOM 2089 N N . LYS B 1 114 ? -7.910 33.774 23.061 1.00 22.32 114 LYS B N 1
ATOM 2090 C CA . LYS B 1 114 ? -8.452 33.219 24.295 1.00 24.48 114 LYS B CA 1
ATOM 2091 C C . LYS B 1 114 ? -9.976 33.264 24.238 1.00 25.51 114 LYS B C 1
ATOM 2092 O O . LYS B 1 114 ? -10.646 32.302 24.622 1.00 27.46 114 LYS B O 1
ATOM 2098 N N . LYS B 1 115 ? -10.521 34.376 23.746 1.00 25.60 115 LYS B N 1
ATOM 2099 C CA . LYS B 1 115 ? -11.971 34.534 23.635 1.00 26.39 115 LYS B CA 1
ATOM 2100 C C . LYS B 1 115 ? -12.571 33.489 22.707 1.00 26.47 115 LYS B C 1
ATOM 2101 O O . LYS B 1 115 ? -13.764 33.188 22.795 1.00 25.15 115 LYS B O 1
ATOM 2107 N N . HIS B 1 116 ? -11.751 32.936 21.817 1.00 24.60 116 HIS B N 1
ATOM 2108 C CA . HIS B 1 116 ? -12.243 31.927 20.894 1.00 24.05 116 HIS B CA 1
ATOM 2109 C C . HIS B 1 116 ? -11.909 30.509 21.298 1.00 22.53 116 HIS B C 1
ATOM 2110 O O . HIS B 1 116 ? -11.904 29.610 20.465 1.00 22.16 116 HIS B O 1
ATOM 2117 N N . GLY B 1 117 ? -11.627 30.312 22.580 1.00 22.08 117 GLY B N 1
ATOM 2118 C CA . GLY B 1 117 ? -11.339 28.977 23.065 1.00 20.32 117 GLY B CA 1
ATOM 2119 C C . GLY B 1 117 ? -9.927 28.432 22.933 1.00 19.77 117 GLY B C 1
ATOM 2120 O O . GLY B 1 117 ? -9.722 27.241 23.136 1.00 21.47 117 GLY B O 1
ATOM 2121 N N . TYR B 1 118 ? -8.952 29.264 22.596 1.00 18.03 118 TYR B N 1
ATOM 2122 C CA . TYR B 1 118 ? -7.581 28.775 22.485 1.00 17.96 118 TYR B CA 1
ATOM 2123 C C . TYR B 1 118 ? -6.902 28.784 23.844 1.00 17.75 118 TYR B C 1
ATOM 2124 O O . TYR B 1 118 ? -7.115 29.690 24.644 1.00 19.33 118 TYR B O 1
ATOM 2133 N N . ARG B 1 119 ? -6.093 27.767 24.114 1.00 18.60 119 ARG B N 1
ATOM 2134 C CA . ARG B 1 119 ? -5.387 27.679 25.388 1.00 18.56 119 ARG B CA 1
ATOM 2135 C C . ARG B 1 119 ? -3.905 27.989 25.204 1.00 18.43 119 ARG B C 1
ATOM 2136 O O . ARG B 1 119 ? -3.277 27.557 24.238 1.00 18.97 119 ARG B O 1
ATOM 2144 N N . GLU B 1 120 ? -3.342 28.741 26.136 1.00 17.38 120 GLU B N 1
ATOM 2145 C CA . GLU B 1 120 ? -1.932 29.093 26.060 1.00 17.67 120 GLU B CA 1
ATOM 2146 C C . GLU B 1 120 ? -1.093 27.974 26.659 1.00 16.73 120 GLU B C 1
ATOM 2147 O O . GLU B 1 120 ? -1.203 27.682 27.840 1.00 18.60 120 GLU B O 1
ATOM 2153 N N . TYR B 1 121 ? -0.253 27.349 25.846 1.00 16.57 121 TYR B N 1
ATOM 2154 C CA . TYR B 1 121 ? 0.590 26.262 26.332 1.00 17.24 121 TYR B CA 1
ATOM 2155 C C . TYR B 1 121 ? 2.035 26.686 26.481 1.00 17.03 121 TYR B C 1
ATOM 2156 O O . TYR B 1 121 ? 2.861 25.912 26.964 1.00 16.98 121 TYR B O 1
ATOM 2165 N N . GLY B 1 122 ? 2.346 27.911 26.065 1.00 17.99 122 GLY B N 1
ATOM 2166 C CA . GLY B 1 122 ? 3.715 28.383 26.180 1.00 18.95 122 GLY B CA 1
ATOM 2167 C C . GLY B 1 122 ? 3.883 29.866 25.942 1.00 18.30 122 GLY B C 1
ATOM 2168 O O . GLY B 1 122 ? 3.126 30.476 25.184 1.00 19.07 122 GLY B O 1
ATOM 2169 N N . VAL B 1 123 ? 4.874 30.453 26.604 1.00 17.93 123 VAL B N 1
ATOM 2170 C CA . VAL B 1 123 ? 5.147 31.875 26.451 1.00 19.20 123 VAL B CA 1
ATOM 2171 C C . VAL B 1 123 ? 6.645 32.135 26.395 1.00 18.24 123 VAL B C 1
ATOM 2172 O O . VAL B 1 123 ? 7.429 31.495 27.095 1.00 18.33 123 VAL B O 1
ATOM 2176 N N . VAL B 1 124 ? 7.027 33.060 25.523 1.00 18.43 124 VAL B N 1
ATOM 2177 C CA . VAL B 1 124 ? 8.415 33.466 25.370 1.00 19.38 124 VAL B CA 1
ATOM 2178 C C . VAL B 1 124 ? 8.420 34.925 25.808 1.00 20.16 124 VAL B C 1
ATOM 2179 O O . VAL B 1 124 ? 7.856 35.798 25.132 1.00 19.35 124 VAL B O 1
ATOM 2183 N N . GLU B 1 125 ? 9.036 35.173 26.959 1.00 21.39 125 GLU B N 1
ATOM 2184 C CA . GLU B 1 125 ? 9.110 36.514 27.528 1.00 22.79 125 GLU B CA 1
ATOM 2185 C C . GLU B 1 125 ? 10.052 37.462 26.791 1.00 23.53 125 GLU B C 1
ATOM 2186 O O . GLU B 1 125 ? 11.029 37.036 26.164 1.00 22.65 125 GLU B O 1
ATOM 2192 N N . ASP B 1 126 ? 9.737 38.751 26.888 1.00 24.63 126 ASP B N 1
ATOM 2193 C CA . ASP B 1 126 ? 10.535 39.823 26.300 1.00 25.74 126 ASP B CA 1
ATOM 2194 C C . ASP B 1 126 ? 11.077 39.484 24.918 1.00 24.92 126 ASP B C 1
ATOM 2195 O O . ASP B 1 126 ? 12.281 39.580 24.671 1.00 23.75 126 ASP B O 1
ATOM 2200 N N . HIS B 1 127 ? 10.175 39.084 24.027 1.00 23.04 127 HIS B N 1
ATOM 2201 C CA . HIS B 1 127 ? 10.521 38.733 22.654 1.00 21.33 127 HIS B CA 1
ATOM 2202 C C . HIS B 1 127 ? 9.392 39.155 21.718 1.00 20.74 127 HIS B C 1
ATOM 2203 O O . HIS B 1 127 ? 8.284 38.626 21.796 1.00 20.59 127 HIS B O 1
ATOM 2210 N N . PRO B 1 128 ? 9.636 40.171 20.873 1.00 19.94 128 PRO B N 1
ATOM 2211 C CA . PRO B 1 128 ? 10.901 40.911 20.790 1.00 20.23 128 PRO B CA 1
ATOM 2212 C C . PRO B 1 128 ? 11.003 41.811 22.029 1.00 22.31 128 PRO B C 1
ATOM 2213 O O . PRO B 1 128 ? 10.025 41.955 22.775 1.00 20.92 128 PRO B O 1
ATOM 2217 N N . LYS B 1 129 ? 12.167 42.414 22.252 1.00 22.27 129 LYS B N 1
ATOM 2218 C CA . LYS B 1 129 ? 12.362 43.271 23.418 1.00 23.53 129 LYS B CA 1
ATOM 2219 C C . LYS B 1 129 ? 11.189 44.222 23.647 1.00 23.50 129 LYS B C 1
ATOM 2220 O O . LYS B 1 129 ? 10.800 44.974 22.742 1.00 23.05 129 LYS B O 1
ATOM 2226 N N . GLY B 1 130 ? 10.636 44.184 24.862 1.00 22.81 130 GLY B N 1
ATOM 2227 C CA . GLY B 1 130 ? 9.520 45.045 25.218 1.00 21.78 130 GLY B CA 1
ATOM 2228 C C . GLY B 1 130 ? 8.170 44.403 24.969 1.00 22.40 130 GLY B C 1
ATOM 2229 O O . GLY B 1 130 ? 7.128 44.991 25.269 1.00 22.47 130 GLY B O 1
ATOM 2230 N N . HIS B 1 131 ? 8.188 43.194 24.412 1.00 21.54 131 HIS B N 1
ATOM 2231 C CA . HIS B 1 131 ? 6.959 42.465 24.120 1.00 19.39 131 HIS B CA 1
ATOM 2232 C C . HIS B 1 131 ? 7.115 41.000 24.518 1.00 18.54 131 HIS B C 1
ATOM 2233 O O . HIS B 1 131 ? 8.067 40.636 25.207 1.00 18.76 131 HIS B O 1
ATOM 2240 N N . SER B 1 132 ? 6.176 40.163 24.092 1.00 17.11 132 SER B N 1
ATOM 2241 C CA . SER B 1 132 ? 6.230 38.738 24.415 1.00 17.93 132 SER B CA 1
ATOM 2242 C C . SER B 1 132 ? 5.510 37.897 23.357 1.00 16.14 132 SER B C 1
ATOM 2243 O O . SER B 1 132 ? 4.674 38.414 22.597 1.00 16.41 132 SER B O 1
ATOM 2246 N N . GLN B 1 133 ? 5.839 36.608 23.295 1.00 15.72 133 GLN B N 1
ATOM 2247 C CA . GLN B 1 133 ? 5.178 35.729 22.331 1.00 14.89 133 GLN B CA 1
ATOM 2248 C C . GLN B 1 133 ? 4.376 34.642 23.028 1.00 14.86 133 GLN B C 1
ATOM 2249 O O . GLN B 1 133 ? 4.870 33.971 23.933 1.00 14.31 133 GLN B O 1
ATOM 2255 N N . HIS B 1 134 ? 3.135 34.463 22.587 1.00 14.84 134 HIS B N 1
ATOM 2256 C CA . HIS B 1 134 ? 2.253 33.486 23.201 1.00 15.15 134 HIS B CA 1
ATOM 2257 C C . HIS B 1 134 ? 1.820 32.358 22.264 1.00 15.79 134 HIS B C 1
ATOM 2258 O O . HIS B 1 134 ? 1.318 32.601 21.173 1.00 16.25 134 HIS B O 1
ATOM 2265 N N . PHE B 1 135 ? 2.030 31.122 22.702 1.00 16.19 135 PHE B N 1
ATOM 2266 C CA . PHE B 1 135 ? 1.683 29.958 21.904 1.00 16.38 135 PHE B CA 1
ATOM 2267 C C . PHE B 1 135 ? 0.361 29.359 22.347 1.00 15.15 135 PHE B C 1
ATOM 2268 O O . PHE B 1 135 ? 0.174 29.029 23.516 1.00 15.40 135 PHE B O 1
ATOM 2276 N N . PHE B 1 136 ? -0.548 29.209 21.390 1.00 14.06 136 PHE B N 1
ATOM 2277 C CA . PHE B 1 136 ? -1.892 28.706 21.655 1.00 14.42 136 PHE B CA 1
ATOM 2278 C C . PHE B 1 136 ? -2.259 27.413 20.945 1.00 14.89 136 PHE B C 1
ATOM 2279 O O . PHE B 1 136 ? -1.734 27.106 19.872 1.00 14.27 136 PHE B O 1
ATOM 2287 N N . GLU B 1 137 ? -3.186 26.672 21.544 1.00 15.35 137 GLU B N 1
ATOM 2288 C CA . GLU B 1 137 ? -3.689 25.447 20.945 1.00 18.27 137 GLU B CA 1
ATOM 2289 C C . GLU B 1 137 ? -5.171 25.302 21.261 1.00 19.17 137 GLU B C 1
ATOM 2290 O O . GLU B 1 137 ? -5.646 25.746 22.307 1.00 18.58 137 GLU B O 1
ATOM 2296 N N . LYS B 1 138 ? -5.900 24.699 20.332 1.00 19.70 138 LYS B N 1
ATOM 2297 C CA . LYS B 1 138 ? -7.319 24.448 20.502 1.00 20.17 138 LYS B CA 1
ATOM 2298 C C . LYS B 1 138 ? -7.594 23.051 19.951 1.00 21.14 138 LYS B C 1
ATOM 2299 O O . LYS B 1 138 ? -7.376 22.795 18.767 1.00 19.70 138 LYS B O 1
ATOM 2305 N N . ARG B 1 139 ? -8.036 22.140 20.812 1.00 21.72 139 ARG B N 1
ATOM 2306 C CA . ARG B 1 139 ? -8.357 20.778 20.382 1.00 23.59 139 ARG B CA 1
ATOM 2307 C C . ARG B 1 139 ? -9.712 20.827 19.681 1.00 23.47 139 ARG B C 1
ATOM 2308 O O . ARG B 1 139 ? -10.631 21.504 20.155 1.00 22.66 139 ARG B O 1
ATOM 2316 N N . LEU B 1 140 ? -9.836 20.130 18.553 1.00 22.97 140 LEU B N 1
ATOM 2317 C CA . LEU B 1 140 ? -11.093 20.134 17.808 1.00 24.19 140 LEU B CA 1
ATOM 2318 C C . LEU B 1 140 ? -11.949 18.903 18.108 1.00 26.99 140 LEU B C 1
ATOM 2319 O O . LEU B 1 140 ? -11.476 18.009 18.841 1.00 30.44 140 LEU B O 1
#

CATH classification: 3.40.630.30

Nearest PDB structures (foldseek):
  1y9w-assembly1_B  TM=9.718E-01  e=9.610E-26  Bacillus cereus ATCC 14579
  2g3a-assembly1_A-2  TM=8.462E-01  e=2.139E-11  Agrobacterium fabrum str. C58
  2cnt-assembly4_D  TM=8.940E-01  e=2.726E-05  Salmonella enterica subsp. enterica serovar Typhimurium str. LT2
  5isv-assembly2_B  TM=7.830E-01  e=1.273E-05  Escherichia coli O157:H7
  1q2y-assembly1_A  TM=5.940E-01  e=7.968E-06  Bacillus subtilis

Radius of gyration: 20.16 Å; Cα contacts (8 Å, |Δi|>4): 544; chains: 2; bounding box: 64×45×34 Å